Protein AF-A0A934HBL0-F1 (afdb_monomer_lite)

Secondary structure (DSSP, 8-state):
--HHHHHHHHHHHHTPPPPTT--PPP-GGGGT--HHHHHHHHHHHHHHHHHHHHHHHHHTTS-SPPHHHHHHHHHHHHHHHTT-HHHHHHHHHHHHHHHHHHHHHHHHHHHHHHHHHHHHHHHHHHHHHHHHHHHHHHHHHHHTGGGGGGTTS-GGGGGS---THHHHHHHHHHHHHHHHHHHHHHH-------TT---HHHHHHHHHHHHHHHHHHHHHHHHHHHHTT--HHHHHHHHHHHHHHHHHHHHHHHHHHHHHH-----SS---HHHHHHHHHHHHHHHHHHHHHHHHHHHHHHHHHHHHHHHHHTT--

Radius of gyration: 30.62 Å; chains: 1; bounding box: 72×46×100 Å

pLDDT: mean 72.84, std 16.98, range [36.94, 98.06]

Foldseek 3Di:
DDPLQVQVQVCLVVVHQRDPPRPHDPPVVVVPDDLLVLLVSLLVNLVSLQVVLQVLCVVLVNHHQDPVLVVLSVVLVVCSVVVVSVSSNVSSVVSNVSSVVSNVVSVVVVLVVLLVVLVVVLCVLCVVLVVLVVVVVVVVCVVCVVCVVVPPDDPVPPPPDPDCVVLVVVVVVLVVVLVVLVVVLVPDDPPPPPVPDDPVVSVVVSLVVNLVVLVVSLVVVLVVCVVVVPPLVVSLVVNVSSLVSSLSVLVNVVSVCCSRPNPPPPPPDPPVVVVVSVVVSVVVVVVSVVCNVPVSVVVVVVSVVVVVVVVVVVVD

Structure (mmCIF, N/CA/C/O backbone):
data_AF-A0A934HBL0-F1
#
_entry.id   AF-A0A934HBL0-F1
#
loop_
_atom_site.group_PDB
_atom_site.id
_atom_site.type_symbol
_atom_site.label_atom_id
_atom_site.label_alt_id
_atom_site.label_comp_id
_atom_site.label_asym_id
_atom_site.label_entity_id
_atom_site.label_seq_id
_atom_site.pdbx_PDB_ins_code
_atom_site.Cartn_x
_atom_site.Cartn_y
_atom_site.Cartn_z
_atom_site.occupancy
_atom_site.B_iso_or_equiv
_atom_site.auth_seq_id
_atom_site.auth_comp_id
_atom_site.auth_asym_id
_atom_site.auth_atom_id
_atom_site.pdbx_PDB_model_num
ATOM 1 N N . MET A 1 1 ? -20.448 7.219 1.466 1.00 56.53 1 MET A N 1
ATOM 2 C CA . MET A 1 1 ? -20.441 5.906 2.129 1.00 56.53 1 MET A CA 1
ATOM 3 C C . MET A 1 1 ? -19.633 4.992 1.239 1.00 56.53 1 MET A C 1
ATOM 5 O O . MET A 1 1 ? -20.013 4.822 0.083 1.00 56.53 1 MET A O 1
ATOM 9 N N . GLY A 1 2 ? -18.464 4.573 1.709 1.00 75.62 2 GLY A N 1
ATOM 10 C CA . GLY A 1 2 ? -17.571 3.722 0.926 1.00 75.62 2 GLY A CA 1
ATOM 11 C C . GLY A 1 2 ? -18.061 2.270 0.920 1.00 75.62 2 GLY A C 1
ATOM 12 O O . GLY A 1 2 ? -18.854 1.892 1.789 1.00 75.62 2 GLY A O 1
ATOM 13 N N . PRO A 1 3 ? -17.610 1.433 -0.026 1.00 69.69 3 PRO A N 1
ATOM 14 C CA . PRO A 1 3 ? -17.877 -0.006 0.009 1.00 69.69 3 PRO A CA 1
ATOM 15 C C . PRO A 1 3 ? -17.412 -0.657 1.330 1.00 69.69 3 PRO A C 1
ATOM 17 O O . PRO A 1 3 ? -18.051 -1.597 1.804 1.00 69.69 3 PRO A O 1
ATOM 20 N N . GLU A 1 4 ? -16.375 -0.119 1.983 1.00 73.12 4 GLU A N 1
ATOM 21 C CA . GLU A 1 4 ? -15.912 -0.553 3.308 1.00 73.12 4 GLU A CA 1
ATOM 22 C C . GLU A 1 4 ? -16.930 -0.349 4.445 1.00 73.12 4 GLU A C 1
ATOM 24 O O . GLU A 1 4 ? -16.965 -1.154 5.381 1.00 73.12 4 GLU A O 1
ATOM 29 N N . ASP A 1 5 ? -17.786 0.674 4.365 1.00 73.88 5 ASP A N 1
ATOM 30 C CA . ASP A 1 5 ? -18.796 0.963 5.393 1.00 73.88 5 ASP A CA 1
ATOM 31 C C . ASP A 1 5 ? -19.966 -0.029 5.320 1.00 73.88 5 ASP A C 1
ATOM 33 O O . ASP A 1 5 ? -20.572 -0.376 6.336 1.00 73.88 5 ASP A O 1
ATOM 37 N N . VAL A 1 6 ? -20.280 -0.510 4.111 1.00 77.44 6 VAL A N 1
ATOM 38 C CA . VAL A 1 6 ? -21.371 -1.466 3.870 1.00 77.44 6 VAL A CA 1
ATOM 39 C C . VAL A 1 6 ? -21.035 -2.821 4.484 1.00 77.44 6 VAL A C 1
ATOM 41 O O . VAL A 1 6 ? -21.870 -3.404 5.174 1.00 77.44 6 VAL A O 1
ATOM 44 N N . ALA A 1 7 ? -19.802 -3.299 4.298 1.00 74.31 7 ALA A N 1
ATOM 45 C CA . ALA A 1 7 ? -19.350 -4.555 4.892 1.00 74.31 7 ALA A CA 1
ATOM 46 C C . ALA A 1 7 ? -19.426 -4.511 6.428 1.00 74.31 7 ALA A C 1
ATOM 48 O O . ALA A 1 7 ? -19.991 -5.421 7.036 1.00 74.31 7 ALA A O 1
ATOM 49 N N . ALA A 1 8 ? -18.944 -3.421 7.040 1.00 75.12 8 ALA A N 1
ATOM 50 C CA . ALA A 1 8 ? -18.992 -3.223 8.489 1.00 75.12 8 ALA A CA 1
ATOM 51 C C . ALA A 1 8 ? -20.436 -3.182 9.025 1.00 75.12 8 ALA A C 1
ATOM 53 O O . ALA A 1 8 ? -20.746 -3.796 10.051 1.00 75.12 8 ALA A O 1
ATOM 54 N N . ALA A 1 9 ? -21.342 -2.503 8.311 1.00 75.31 9 ALA A N 1
ATOM 55 C CA . ALA A 1 9 ? -22.758 -2.438 8.664 1.00 75.31 9 ALA A CA 1
ATOM 56 C C . ALA A 1 9 ? -23.431 -3.819 8.626 1.00 75.31 9 ALA A C 1
ATOM 58 O O . ALA A 1 9 ? -24.140 -4.184 9.565 1.00 75.31 9 ALA A O 1
ATOM 59 N N . VAL A 1 10 ? -23.180 -4.602 7.572 1.00 78.94 10 VAL A N 1
ATOM 60 C CA . VAL A 1 10 ? -23.738 -5.953 7.413 1.00 78.94 10 VAL A CA 1
ATOM 61 C C . VAL A 1 10 ? -23.225 -6.883 8.511 1.00 78.94 10 VAL A C 1
ATOM 63 O O . VAL A 1 10 ? -24.018 -7.591 9.128 1.00 78.94 10 VAL A O 1
ATOM 66 N N . THR A 1 11 ? -21.931 -6.838 8.835 1.00 78.50 11 THR A N 1
ATOM 67 C CA . THR A 1 11 ? -21.369 -7.669 9.910 1.00 78.50 11 THR A CA 1
ATOM 68 C C . THR A 1 11 ? -21.917 -7.298 11.283 1.00 78.50 11 THR A C 1
ATOM 70 O O . THR A 1 11 ? -22.251 -8.181 12.071 1.00 78.50 11 THR A O 1
ATOM 73 N N . ALA A 1 12 ? -22.101 -5.999 11.551 1.00 75.38 12 ALA A N 1
ATOM 74 C CA . ALA A 1 12 ? -22.706 -5.527 12.794 1.00 75.38 12 ALA A CA 1
ATOM 75 C C . ALA A 1 12 ? -24.181 -5.949 12.922 1.00 75.38 12 ALA A C 1
ATOM 77 O O . ALA A 1 12 ? -24.663 -6.182 14.032 1.00 75.38 12 ALA A O 1
ATOM 78 N N . LEU A 1 13 ? -24.900 -6.057 11.798 1.00 77.69 13 LEU A N 1
ATOM 79 C CA . LEU A 1 13 ? -26.286 -6.520 11.769 1.00 77.69 13 LEU A CA 1
ATOM 80 C C . LEU A 1 13 ? -26.391 -8.035 11.998 1.00 77.69 13 LEU A C 1
ATOM 82 O O . LEU A 1 13 ? -27.258 -8.479 12.746 1.00 77.69 13 LEU A O 1
ATOM 86 N N . LEU A 1 14 ? -25.505 -8.809 11.366 1.00 81.25 14 LEU A N 1
ATOM 87 C CA . LEU A 1 14 ? -25.504 -10.275 11.408 1.00 81.25 14 LEU A CA 1
ATOM 88 C C . LEU A 1 14 ? -24.828 -10.852 12.661 1.00 81.25 14 LEU A C 1
ATOM 90 O O . LEU A 1 14 ? -24.924 -12.052 12.906 1.00 81.25 14 LEU A O 1
ATOM 94 N N . GLY A 1 15 ? -24.124 -10.028 13.443 1.00 73.19 15 GLY A N 1
ATOM 95 C CA . GLY A 1 15 ? -23.338 -10.491 14.591 1.00 73.19 15 GLY A CA 1
ATOM 96 C C . GLY A 1 15 ? -22.141 -11.363 14.195 1.00 73.19 15 GLY A C 1
ATOM 97 O O . GLY A 1 15 ? -21.569 -12.048 15.040 1.00 73.19 15 GLY A O 1
ATOM 98 N N . THR A 1 16 ? -21.766 -11.358 12.916 1.00 80.81 16 THR A N 1
ATOM 99 C CA . THR A 1 16 ? -20.621 -12.104 12.395 1.00 80.81 16 THR A CA 1
ATOM 100 C C . THR A 1 16 ? -19.326 -11.333 12.643 1.00 80.81 16 THR A C 1
ATOM 102 O O . THR A 1 16 ? -19.346 -10.099 12.616 1.00 80.81 16 THR A O 1
ATOM 105 N N . PRO A 1 17 ? -18.189 -12.025 12.832 1.00 68.75 17 PRO A N 1
ATOM 106 C CA . PRO A 1 17 ? -16.899 -11.365 12.966 1.00 68.75 17 PRO A CA 1
ATOM 107 C C . PRO A 1 17 ? -16.610 -10.492 11.742 1.00 68.75 17 PRO A C 1
ATOM 109 O O . PRO A 1 17 ? -16.896 -10.857 10.600 1.00 68.75 17 PRO A O 1
ATOM 112 N N . VAL A 1 18 ? -16.066 -9.312 12.010 1.00 66.88 18 VAL A N 1
ATOM 113 C CA . VAL A 1 18 ? -15.794 -8.296 10.997 1.00 66.88 18 VAL A CA 1
ATOM 114 C C . VAL A 1 18 ? -14.588 -8.727 10.157 1.00 66.88 18 VAL A C 1
ATOM 116 O O . VAL A 1 18 ? -13.553 -9.069 10.734 1.00 66.88 18 VAL A O 1
ATOM 119 N N . PRO A 1 19 ? -14.693 -8.757 8.814 1.00 69.56 19 PRO A N 1
ATOM 120 C CA . PRO A 1 19 ? -13.600 -9.197 7.962 1.00 69.56 19 PRO A CA 1
ATOM 121 C C . PRO A 1 19 ? -12.389 -8.278 8.141 1.00 69.56 19 PRO A C 1
ATOM 123 O O . PRO A 1 19 ? -12.527 -7.060 8.252 1.00 69.56 19 PRO A O 1
ATOM 126 N N . GLU A 1 20 ? -11.186 -8.854 8.115 1.00 64.88 20 GLU A N 1
ATOM 127 C CA . GLU A 1 20 ? -9.919 -8.138 8.356 1.00 64.88 20 GLU A CA 1
ATOM 128 C C . GLU A 1 20 ? -9.712 -6.919 7.434 1.00 64.88 20 GLU A C 1
ATOM 130 O O . GLU A 1 20 ? -8.954 -6.007 7.760 1.00 64.88 20 GLU A O 1
ATOM 135 N N . GLY A 1 21 ? -10.392 -6.892 6.282 1.00 66.81 21 GLY A N 1
ATOM 136 C CA . GLY A 1 21 ? -10.332 -5.806 5.307 1.00 66.81 21 GLY A CA 1
ATOM 137 C C . GLY A 1 21 ? -11.262 -4.618 5.572 1.00 66.81 21 GLY A C 1
ATOM 138 O O . GLY A 1 21 ? -11.048 -3.570 4.969 1.00 66.81 21 GLY A O 1
ATOM 139 N N . SER A 1 22 ? -12.276 -4.724 6.440 1.00 68.75 22 SER A N 1
ATOM 140 C CA . SER A 1 22 ? -13.175 -3.589 6.685 1.00 68.75 22 SER A CA 1
ATOM 141 C C . SER A 1 22 ? -12.617 -2.684 7.781 1.00 68.75 22 SER A C 1
ATOM 143 O O . SER A 1 22 ? -12.589 -3.030 8.967 1.00 68.75 22 SER A O 1
ATOM 145 N N . THR A 1 23 ? -12.169 -1.505 7.367 1.00 68.25 23 THR A N 1
ATOM 146 C CA . THR A 1 23 ? -11.787 -0.385 8.239 1.00 68.25 23 THR A CA 1
ATOM 147 C C . THR A 1 23 ? -12.893 0.664 8.366 1.00 68.25 23 THR A C 1
ATOM 149 O O . THR A 1 23 ? -12.694 1.672 9.036 1.00 68.25 23 THR A O 1
ATOM 152 N N . GLY A 1 24 ? -14.034 0.450 7.703 1.00 76.31 24 GLY A N 1
ATOM 153 C CA . GLY A 1 24 ? -15.167 1.371 7.712 1.00 76.31 24 GLY A CA 1
ATOM 154 C C . GLY A 1 24 ? -15.806 1.509 9.093 1.00 76.31 24 GLY A C 1
ATOM 155 O O . GLY A 1 24 ? -15.790 0.585 9.910 1.00 76.31 24 GLY A O 1
ATOM 156 N N . SER A 1 25 ? -16.389 2.678 9.349 1.00 78.69 25 SER A N 1
ATOM 157 C CA . SER A 1 25 ? -17.157 2.925 10.571 1.00 78.69 25 SER A CA 1
ATOM 158 C C . SER A 1 25 ? -18.580 2.400 10.404 1.00 78.69 25 SER A C 1
ATOM 160 O O . SER A 1 25 ? -19.201 2.634 9.368 1.00 78.69 25 SER A O 1
ATOM 162 N N . VAL A 1 26 ? -19.130 1.728 11.420 1.00 82.50 26 VAL A N 1
ATOM 163 C CA . VAL A 1 26 ? -20.526 1.280 11.362 1.00 82.50 26 VAL A CA 1
ATOM 164 C C . VAL A 1 26 ? -21.442 2.516 11.355 1.00 82.50 26 VAL A C 1
ATOM 166 O O . VAL A 1 26 ? -21.412 3.310 12.299 1.00 82.50 26 VAL A O 1
ATOM 169 N N . PRO A 1 27 ? -22.282 2.704 10.324 1.00 85.69 27 PRO A N 1
ATOM 170 C CA . PRO A 1 27 ? -23.196 3.837 10.208 1.00 85.69 27 PRO A CA 1
ATOM 171 C C . PRO A 1 27 ? -24.402 3.645 11.143 1.00 85.69 27 PRO A C 1
ATOM 173 O O . PRO A 1 27 ? -25.5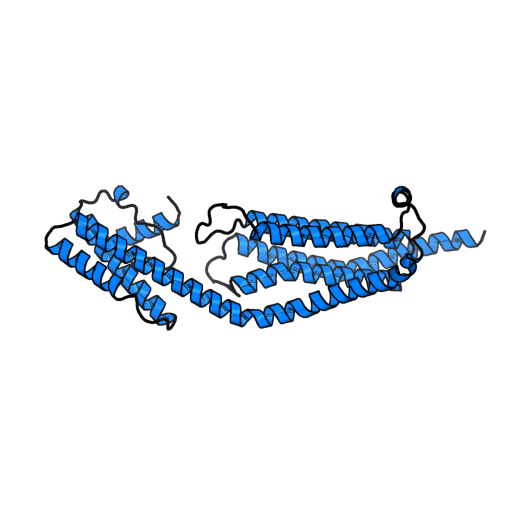18 3.373 10.703 1.00 85.69 27 PRO A O 1
ATOM 176 N N . TRP A 1 28 ? -24.204 3.779 12.458 1.00 85.00 28 TRP A N 1
ATOM 177 C CA . TRP A 1 28 ? -25.236 3.507 13.474 1.00 85.00 28 TRP A CA 1
ATOM 178 C C . TRP A 1 28 ? -26.538 4.297 13.288 1.00 85.00 28 TRP A C 1
ATOM 180 O O . TRP A 1 28 ? -27.588 3.872 13.771 1.00 85.00 28 TRP A O 1
ATOM 190 N N . TYR A 1 29 ? -26.481 5.433 12.587 1.00 84.44 29 TYR A N 1
ATOM 191 C CA . TYR A 1 29 ? -27.651 6.240 12.246 1.00 84.44 29 TYR A CA 1
ATOM 192 C C . TYR A 1 29 ? -28.612 5.525 11.282 1.00 84.44 29 TYR A C 1
ATOM 194 O O . TYR A 1 29 ? -29.808 5.790 11.332 1.00 84.44 29 TYR A O 1
ATOM 202 N N . LEU A 1 30 ? -28.129 4.581 10.465 1.00 87.75 30 LEU A N 1
ATOM 203 C CA . LEU A 1 30 ? -28.961 3.807 9.535 1.00 87.75 30 LEU A CA 1
ATOM 204 C C . LEU A 1 30 ? -29.722 2.663 10.214 1.00 87.75 30 LEU A C 1
ATOM 206 O O . LEU A 1 30 ? -30.717 2.190 9.679 1.00 87.75 30 LEU A O 1
ATOM 210 N N . LEU A 1 31 ? -29.272 2.212 11.387 1.00 86.94 31 LEU A N 1
ATOM 211 C CA . LEU A 1 31 ? -29.831 1.033 12.055 1.00 86.94 31 LEU A CA 1
ATOM 212 C C . LEU A 1 31 ? -31.019 1.346 12.981 1.00 86.94 31 LEU A C 1
ATOM 214 O O . LEU A 1 31 ? -31.545 0.426 13.599 1.00 86.94 31 LEU A O 1
ATOM 218 N N . ALA A 1 32 ? -31.419 2.619 13.107 1.00 90.75 32 ALA A N 1
ATOM 219 C CA . ALA A 1 32 ? -32.551 3.080 13.927 1.00 90.75 32 ALA A CA 1
ATOM 220 C C . ALA A 1 32 ? -32.605 2.484 15.358 1.00 90.75 32 ALA A C 1
ATOM 222 O O . ALA A 1 32 ? -33.675 2.248 15.910 1.00 90.75 32 ALA A O 1
ATOM 223 N N . LEU A 1 33 ? -31.441 2.231 15.965 1.00 93.44 33 LEU A N 1
ATOM 224 C CA . LEU A 1 33 ? -31.325 1.625 17.295 1.00 93.44 33 LEU A CA 1
ATOM 225 C C . LEU A 1 33 ? -31.528 2.659 18.416 1.00 93.44 33 LEU A C 1
ATOM 227 O O . LEU A 1 33 ? -31.101 3.815 18.287 1.00 93.44 33 LEU A O 1
ATOM 231 N N . ASP A 1 34 ? -32.089 2.222 19.544 1.00 95.81 34 ASP A N 1
ATOM 232 C CA . ASP A 1 34 ? -32.090 2.992 20.791 1.00 95.81 34 ASP A CA 1
ATOM 233 C C . ASP A 1 34 ? -30.658 3.175 21.334 1.00 95.81 34 ASP A C 1
ATOM 235 O O . ASP A 1 34 ? -29.733 2.435 20.982 1.00 95.81 34 ASP A O 1
ATOM 239 N N . GLU A 1 35 ? -30.445 4.182 22.184 1.00 95.38 35 GLU A N 1
ATOM 240 C CA . GLU A 1 35 ? -29.107 4.533 22.683 1.00 95.38 35 GLU A CA 1
ATOM 241 C C . GLU A 1 35 ? -28.435 3.400 23.463 1.00 95.38 35 GLU A C 1
ATOM 243 O O . GLU A 1 35 ? -27.220 3.214 23.361 1.00 95.38 35 GLU A O 1
ATOM 248 N N . ARG A 1 36 ? -29.213 2.600 24.203 1.00 96.69 36 ARG A N 1
ATOM 249 C CA . ARG A 1 36 ? -28.673 1.481 24.974 1.00 96.69 36 ARG A CA 1
ATOM 250 C C . ARG A 1 36 ? -28.210 0.372 24.041 1.00 96.69 36 ARG A C 1
ATOM 252 O O . ARG A 1 36 ? -27.078 -0.089 24.176 1.00 96.69 36 ARG A O 1
ATOM 259 N N . SER A 1 37 ? -29.028 -0.008 23.062 1.00 94.69 37 SER A N 1
ATOM 260 C CA . SER A 1 37 ? -28.641 -0.979 22.033 1.00 94.69 37 SER A CA 1
ATOM 261 C C . SER A 1 37 ? -27.425 -0.517 21.231 1.00 94.69 37 SER A C 1
ATOM 263 O O . SER A 1 37 ? -26.545 -1.330 20.943 1.00 94.69 37 SER A O 1
ATOM 265 N N . LYS A 1 38 ? -27.326 0.782 20.909 1.00 94.19 38 LYS A N 1
ATOM 266 C CA . LYS A 1 38 ? -26.134 1.365 20.265 1.00 94.19 38 LYS A CA 1
ATOM 267 C C . LYS A 1 38 ? -24.889 1.200 21.132 1.00 94.19 38 LYS A C 1
ATOM 269 O O . LYS A 1 38 ? -23.882 0.702 20.640 1.00 94.19 38 LYS A O 1
ATOM 274 N N . ALA A 1 39 ? -24.955 1.568 22.412 1.00 95.81 39 ALA A N 1
ATOM 275 C CA . ALA A 1 39 ? -23.819 1.458 23.326 1.00 95.81 39 ALA A CA 1
ATOM 276 C C . ALA A 1 39 ? -23.370 -0.002 23.525 1.00 95.81 39 ALA A C 1
ATOM 278 O O . ALA A 1 39 ? -22.176 -0.287 23.462 1.00 95.81 39 ALA A O 1
ATOM 279 N N . VAL A 1 40 ? -24.314 -0.938 23.690 1.00 95.75 40 VAL A N 1
ATOM 280 C CA . VAL A 1 40 ? -24.023 -2.377 23.831 1.00 95.75 40 VAL A CA 1
ATOM 281 C C . VAL A 1 40 ? -23.353 -2.933 22.573 1.00 95.75 40 VAL A C 1
ATOM 283 O O . VAL A 1 40 ? -22.324 -3.602 22.671 1.00 95.75 40 VAL A O 1
ATOM 286 N N . LYS A 1 41 ? -23.904 -2.648 21.386 1.00 93.56 41 LYS A N 1
ATOM 287 C CA . LYS A 1 41 ? -23.337 -3.138 20.122 1.00 93.56 41 LYS A CA 1
ATOM 288 C C . LYS A 1 41 ? -21.979 -2.507 19.819 1.00 93.56 41 LYS A C 1
ATOM 290 O O . LYS A 1 41 ? -21.081 -3.221 19.385 1.00 93.56 41 LYS A O 1
ATOM 295 N N . GLN A 1 42 ? -21.796 -1.217 20.106 1.00 94.25 42 GLN A N 1
ATOM 296 C CA . GLN A 1 42 ? -20.501 -0.550 19.954 1.00 94.25 42 GLN A CA 1
ATOM 297 C C . GLN A 1 42 ? -19.450 -1.133 20.907 1.00 94.25 42 GLN A C 1
ATOM 299 O O . GLN A 1 42 ? -18.318 -1.351 20.487 1.00 94.25 42 GLN A O 1
ATOM 304 N N . LEU A 1 43 ? -19.811 -1.433 22.161 1.00 96.25 43 LEU A N 1
ATOM 305 C CA . LEU A 1 43 ? -18.912 -2.096 23.111 1.00 96.25 43 LEU A CA 1
ATOM 306 C C . LEU A 1 43 ? -18.510 -3.495 22.622 1.00 96.25 43 LEU A C 1
ATOM 308 O O . LEU A 1 43 ? -17.331 -3.839 22.657 1.00 96.25 43 LEU A O 1
ATOM 312 N N . ALA A 1 44 ? -19.470 -4.289 22.139 1.00 93.69 44 ALA A N 1
ATOM 313 C CA . ALA A 1 44 ? -19.193 -5.613 21.584 1.00 93.69 44 ALA A CA 1
ATOM 314 C C . ALA A 1 44 ? -18.278 -5.534 20.350 1.00 93.69 44 ALA A C 1
ATOM 316 O O . ALA A 1 44 ? -17.330 -6.308 20.232 1.00 93.69 44 ALA A O 1
ATOM 317 N N . PHE A 1 45 ? -18.520 -4.564 19.465 1.00 91.62 45 PHE A N 1
ATOM 318 C CA . PHE A 1 45 ? -17.697 -4.342 18.280 1.00 91.62 45 PHE A CA 1
ATOM 319 C C . PHE A 1 45 ? -16.275 -3.885 18.640 1.00 91.62 45 PHE A C 1
ATOM 321 O O . PHE A 1 45 ? -15.303 -4.435 18.123 1.00 91.62 45 PHE A O 1
ATOM 328 N N . ALA A 1 46 ? -16.136 -2.956 19.589 1.00 94.38 46 ALA A N 1
ATOM 329 C CA . ALA A 1 46 ? -14.838 -2.534 20.105 1.00 94.38 46 ALA A CA 1
ATOM 330 C C . ALA A 1 46 ? -14.068 -3.710 20.725 1.00 94.38 46 ALA A C 1
ATOM 332 O O . ALA A 1 46 ? -12.894 -3.893 20.419 1.00 94.38 46 ALA A O 1
ATOM 333 N N . ALA A 1 47 ? -14.730 -4.560 21.518 1.00 95.50 47 ALA A N 1
ATOM 334 C CA . ALA A 1 47 ? -14.106 -5.748 22.101 1.00 95.50 47 ALA A CA 1
ATOM 335 C C . ALA A 1 47 ? -13.589 -6.727 21.033 1.00 95.50 47 ALA A C 1
ATOM 337 O O . ALA A 1 47 ? -12.470 -7.226 21.145 1.00 95.50 47 ALA A O 1
ATOM 338 N N . GLN A 1 48 ? -14.366 -6.963 19.970 1.00 92.75 48 GLN A N 1
ATOM 339 C CA . GLN A 1 48 ? -13.926 -7.782 18.838 1.00 92.75 48 GLN A CA 1
ATOM 340 C C . GLN A 1 48 ? -12.715 -7.169 18.121 1.00 92.75 48 GLN A C 1
ATOM 342 O O . GLN A 1 48 ? -11.782 -7.893 17.778 1.00 92.75 48 GLN A O 1
ATOM 347 N N . ARG A 1 49 ? -12.697 -5.845 17.914 1.00 92.50 49 ARG A N 1
ATOM 348 C CA . ARG A 1 49 ? -11.577 -5.147 17.257 1.00 92.50 49 ARG A CA 1
ATOM 349 C C . ARG A 1 49 ? -10.302 -5.167 18.093 1.00 92.50 49 ARG A C 1
ATOM 351 O O . ARG A 1 49 ? -9.236 -5.396 17.532 1.00 92.50 49 ARG A O 1
ATOM 358 N N . VAL A 1 50 ? -10.404 -5.005 19.413 1.00 95.25 50 VAL A N 1
ATOM 359 C CA . VAL A 1 50 ? -9.257 -5.142 20.328 1.00 95.25 50 VAL A CA 1
ATOM 360 C C . VAL A 1 50 ? -8.709 -6.571 20.292 1.00 95.25 50 VAL A C 1
ATOM 362 O O . VAL A 1 50 ? -7.511 -6.756 20.102 1.00 95.25 50 VAL A O 1
ATOM 365 N N . ALA A 1 51 ? -9.577 -7.586 20.356 1.00 93.62 51 ALA A N 1
ATOM 366 C CA . ALA A 1 51 ? -9.152 -8.984 20.259 1.00 93.62 51 ALA A CA 1
ATOM 367 C C . ALA A 1 51 ? -8.483 -9.311 18.907 1.00 93.62 51 ALA A C 1
ATOM 369 O O . ALA A 1 51 ? -7.489 -10.037 18.863 1.00 93.62 51 ALA A O 1
ATOM 370 N N . LEU A 1 52 ? -8.997 -8.753 17.804 1.00 92.19 52 LEU A N 1
ATOM 371 C CA . LEU A 1 52 ? -8.379 -8.874 16.482 1.00 92.19 52 LEU A CA 1
ATOM 372 C C . LEU A 1 52 ? -7.001 -8.203 16.446 1.00 92.19 52 LEU A C 1
ATOM 374 O O . LEU A 1 52 ? -6.056 -8.790 15.920 1.00 92.19 52 LEU A O 1
ATOM 378 N N . ALA A 1 53 ? -6.875 -7.003 17.017 1.00 93.69 53 ALA A N 1
ATOM 379 C CA . ALA A 1 53 ? -5.604 -6.296 17.103 1.00 93.69 53 ALA A CA 1
ATOM 380 C C . ALA A 1 53 ? -4.569 -7.099 17.898 1.00 93.69 53 ALA A C 1
ATOM 382 O O . ALA A 1 53 ? -3.449 -7.267 17.421 1.00 93.69 53 ALA A O 1
ATOM 383 N N . ASP A 1 54 ? -4.951 -7.682 19.036 1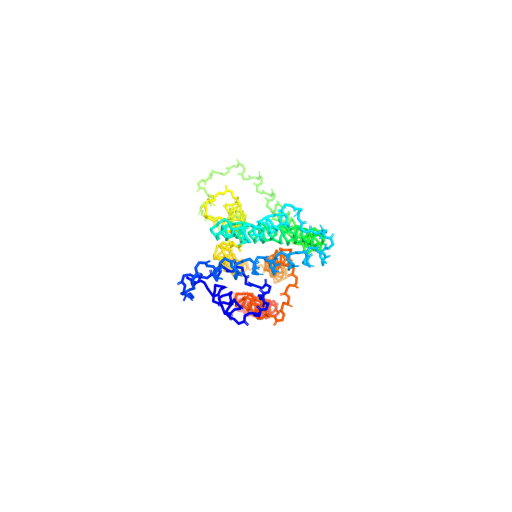.00 94.94 54 ASP A N 1
ATOM 384 C CA . ASP A 1 54 ? -4.080 -8.552 19.832 1.00 94.94 54 ASP A CA 1
ATOM 385 C C . ASP A 1 54 ? -3.624 -9.787 19.055 1.00 94.94 54 ASP A C 1
ATOM 387 O O . ASP A 1 54 ? -2.426 -10.070 18.987 1.00 94.94 54 ASP A O 1
ATOM 391 N N . ALA A 1 55 ? -4.554 -10.501 18.415 1.00 92.62 55 ALA A N 1
ATOM 392 C CA . ALA A 1 55 ? -4.225 -11.663 17.594 1.00 92.62 55 ALA A CA 1
ATOM 393 C C . ALA A 1 55 ? -3.294 -11.287 16.428 1.00 92.62 55 ALA A C 1
ATOM 395 O O . ALA A 1 55 ? -2.326 -11.997 16.133 1.00 92.62 55 ALA A O 1
ATOM 396 N N . TYR A 1 56 ? -3.542 -10.139 15.792 1.00 91.19 56 TYR A N 1
ATOM 397 C CA . TYR A 1 56 ? -2.720 -9.623 14.705 1.00 91.19 56 TYR A CA 1
ATOM 398 C C . TYR A 1 56 ? -1.307 -9.265 15.186 1.00 91.19 56 TYR A C 1
ATOM 400 O O . TYR A 1 56 ? -0.326 -9.729 14.599 1.00 91.19 56 TYR A O 1
ATOM 408 N N . LEU A 1 57 ? -1.173 -8.506 16.276 1.00 94.81 57 LEU A N 1
ATOM 409 C CA . LEU A 1 57 ? 0.117 -8.138 16.870 1.00 94.81 57 LEU A CA 1
ATOM 410 C C . LEU A 1 57 ? 0.909 -9.371 17.324 1.00 94.81 57 LEU A C 1
ATOM 412 O O . LEU A 1 57 ? 2.113 -9.470 17.051 1.00 94.81 57 LEU A O 1
ATOM 416 N N . PHE A 1 58 ? 0.222 -10.354 17.910 1.00 94.62 58 PHE A N 1
ATOM 417 C CA . PHE A 1 58 ? 0.804 -11.637 18.284 1.00 94.62 58 PHE A CA 1
ATOM 418 C C . PHE A 1 58 ? 1.335 -12.395 17.060 1.00 94.62 58 PHE A C 1
ATOM 420 O O . PHE A 1 58 ? 2.484 -12.846 17.064 1.00 94.62 58 PHE A O 1
ATOM 427 N N . SER A 1 59 ? 0.564 -12.459 15.966 1.00 93.06 59 SER A N 1
ATOM 428 C CA . SER A 1 59 ? 0.993 -13.100 14.711 1.00 93.06 59 SER A CA 1
ATOM 429 C C . SER A 1 59 ? 2.253 -12.456 14.111 1.00 93.06 59 SER A C 1
ATOM 431 O O . SER A 1 59 ? 3.072 -13.127 13.477 1.00 93.06 59 SER A O 1
ATOM 433 N N . LEU A 1 60 ? 2.446 -11.153 14.348 1.00 92.94 60 LEU A N 1
ATOM 434 C CA . LEU A 1 60 ? 3.625 -10.400 13.920 1.00 92.94 60 LEU A CA 1
ATOM 435 C C . LEU A 1 60 ? 4.793 -10.469 14.911 1.00 92.94 60 LEU A C 1
ATOM 437 O O . LEU A 1 60 ? 5.859 -9.923 14.612 1.00 92.94 60 LEU A O 1
ATOM 441 N N . LYS A 1 61 ? 4.623 -11.154 16.051 1.00 95.62 61 LYS A N 1
ATOM 442 C CA . LYS A 1 61 ? 5.577 -11.201 17.171 1.00 95.62 61 LYS A CA 1
ATOM 443 C C . LYS A 1 61 ? 5.932 -9.801 17.693 1.00 95.62 61 LYS A C 1
ATOM 445 O O . LYS A 1 61 ? 7.082 -9.549 18.045 1.00 95.62 61 LYS A O 1
ATOM 450 N N . MET A 1 62 ? 4.960 -8.886 17.697 1.00 91.75 62 MET A N 1
ATOM 451 C CA . MET A 1 62 ? 5.124 -7.496 18.149 1.00 91.75 62 MET A CA 1
ATOM 452 C C . MET A 1 62 ? 4.579 -7.244 19.565 1.00 91.75 62 MET A C 1
ATOM 454 O O . MET A 1 62 ? 4.620 -6.110 20.027 1.00 91.75 62 MET A O 1
ATOM 458 N N . GLY A 1 63 ? 4.122 -8.289 20.260 1.00 91.38 63 GLY A N 1
ATOM 459 C CA . GLY A 1 63 ? 3.506 -8.193 21.587 1.00 91.38 63 GLY A CA 1
ATOM 460 C C . GLY A 1 63 ? 1.980 -8.158 21.514 1.00 91.38 63 GLY A C 1
ATOM 461 O O . GLY A 1 63 ? 1.400 -8.597 20.522 1.00 91.38 63 GLY A O 1
ATOM 462 N N . THR A 1 64 ? 1.350 -7.675 22.579 1.00 89.88 64 THR A N 1
ATOM 463 C CA . THR A 1 64 ? -0.098 -7.428 22.674 1.00 89.88 64 THR A CA 1
ATOM 464 C C . THR A 1 64 ? -0.394 -5.938 22.514 1.00 89.88 64 THR A C 1
ATOM 466 O O . THR A 1 64 ? 0.529 -5.120 22.489 1.00 89.88 64 THR A O 1
ATOM 469 N N . SER A 1 65 ? -1.672 -5.574 22.410 1.00 86.56 65 SER A N 1
ATOM 470 C CA . SER A 1 65 ? -2.099 -4.175 22.432 1.00 86.56 65 SER A CA 1
ATOM 471 C C . SER A 1 65 ? -1.635 -3.485 23.711 1.00 86.56 65 SER A C 1
ATOM 473 O O . SER A 1 65 ? -1.415 -4.116 24.750 1.00 86.56 65 SER A O 1
ATOM 475 N N . GLU A 1 66 ? -1.470 -2.169 23.617 1.00 91.94 66 GLU A N 1
ATOM 476 C CA . GLU A 1 66 ? -1.078 -1.344 24.751 1.00 91.94 66 GLU A CA 1
ATOM 477 C C . GLU A 1 66 ? -2.138 -1.429 25.865 1.00 91.94 66 GLU A C 1
ATOM 479 O O . GLU A 1 66 ? -3.341 -1.429 25.599 1.00 91.94 66 GLU A O 1
ATOM 484 N N . GLU A 1 67 ? -1.691 -1.479 27.122 1.00 93.38 67 GLU A N 1
ATOM 485 C CA . GLU A 1 67 ? -2.544 -1.670 28.307 1.00 93.38 67 GLU A CA 1
ATOM 486 C C . GLU A 1 67 ? -3.699 -0.654 28.385 1.00 93.38 67 GLU A C 1
ATOM 488 O O . GLU A 1 67 ? -4.805 -0.974 28.821 1.00 93.38 67 GLU A O 1
ATOM 493 N N . HIS A 1 68 ? -3.472 0.563 27.885 1.00 92.06 68 HIS A N 1
ATOM 494 C CA . HIS A 1 68 ? -4.471 1.626 27.861 1.00 92.06 68 HIS A CA 1
ATOM 495 C C . HIS A 1 68 ? -5.707 1.277 27.004 1.00 92.06 68 HIS A C 1
ATOM 497 O O . HIS A 1 68 ? -6.816 1.638 27.385 1.00 92.06 68 HIS A O 1
ATOM 503 N N . VAL A 1 69 ? -5.553 0.510 25.915 1.00 94.56 69 VAL A N 1
ATOM 504 C CA . VAL A 1 69 ? -6.670 0.098 25.042 1.00 94.56 69 VAL A CA 1
ATOM 505 C C . VAL A 1 69 ? -7.604 -0.868 25.775 1.00 94.56 69 VAL A C 1
ATOM 507 O O . VAL A 1 69 ? -8.831 -0.765 25.698 1.00 94.56 69 VAL A O 1
ATOM 510 N N . VAL A 1 70 ? -7.017 -1.806 26.525 1.00 95.00 70 VAL A N 1
ATOM 511 C CA . VAL A 1 70 ? -7.755 -2.783 27.339 1.00 95.00 70 VAL A CA 1
ATOM 512 C C . VAL A 1 70 ? -8.458 -2.081 28.503 1.00 95.00 70 VAL A C 1
ATOM 514 O O . VAL A 1 70 ? -9.620 -2.380 28.795 1.00 95.00 70 VAL A O 1
ATOM 517 N N . ASN A 1 71 ? -7.795 -1.099 29.119 1.00 96.06 71 ASN A N 1
ATOM 518 C CA . ASN A 1 71 ? -8.371 -0.287 30.188 1.00 96.06 71 ASN A CA 1
ATOM 519 C C . ASN A 1 71 ? -9.537 0.582 29.693 1.00 96.06 71 ASN A C 1
ATOM 521 O O . ASN A 1 71 ? -10.586 0.587 30.337 1.00 96.06 71 ASN A O 1
ATOM 525 N N . ASP A 1 72 ? -9.425 1.236 28.532 1.00 96.25 72 ASP A N 1
ATOM 526 C CA . ASP A 1 72 ? -10.512 2.030 27.934 1.00 96.25 72 ASP A CA 1
ATOM 527 C C . ASP A 1 72 ? -11.748 1.161 27.637 1.00 96.25 72 ASP A C 1
ATOM 529 O O . ASP A 1 72 ? -12.890 1.562 27.898 1.00 96.25 72 ASP A O 1
ATOM 533 N N . LEU A 1 73 ? -11.538 -0.074 27.163 1.00 97.44 73 LEU A N 1
ATOM 534 C CA . LEU A 1 73 ? -12.615 -1.042 26.947 1.00 97.44 73 LEU A CA 1
ATOM 535 C C . LEU A 1 73 ? -13.270 -1.484 28.270 1.00 97.44 73 LEU A C 1
ATOM 537 O O . LEU A 1 73 ? -14.500 -1.561 28.366 1.00 97.44 73 LEU A O 1
ATOM 541 N N . ALA A 1 74 ? -12.474 -1.740 29.312 1.00 97.50 74 ALA A N 1
ATOM 542 C CA . ALA A 1 74 ? -12.981 -2.081 30.640 1.00 97.50 74 ALA A CA 1
ATOM 543 C C . ALA A 1 74 ? -13.769 -0.916 31.272 1.00 97.50 74 ALA A C 1
ATOM 545 O O . ALA A 1 74 ? -14.859 -1.123 31.816 1.00 97.50 74 ALA A O 1
ATOM 546 N N . MET A 1 75 ? -13.273 0.319 31.136 1.00 97.62 75 MET A N 1
ATOM 547 C CA . MET A 1 75 ? -13.961 1.535 31.576 1.00 97.62 75 MET A CA 1
ATOM 548 C C . MET A 1 75 ? -15.272 1.748 30.817 1.00 97.62 75 MET A C 1
ATOM 550 O O . MET A 1 75 ? -16.281 2.089 31.433 1.00 97.62 75 MET A O 1
ATOM 554 N N . SER A 1 76 ? -15.296 1.485 29.507 1.00 97.38 76 SER A N 1
ATOM 555 C CA . SER A 1 76 ? -16.524 1.526 28.707 1.00 97.38 76 SER A CA 1
ATOM 556 C C . SER A 1 76 ? -17.587 0.558 29.242 1.00 97.38 76 SER A C 1
ATOM 558 O O . SER A 1 76 ? -18.746 0.939 29.428 1.00 97.38 76 SER A O 1
ATOM 560 N N . ARG A 1 77 ? -17.192 -0.678 29.577 1.00 97.94 77 ARG A N 1
ATOM 561 C CA . ARG A 1 77 ? -18.091 -1.673 30.180 1.00 97.94 77 ARG A CA 1
ATOM 562 C C . ARG A 1 77 ? -18.618 -1.224 31.545 1.00 97.94 77 ARG A C 1
ATOM 564 O O . ARG A 1 77 ? -19.800 -1.404 31.829 1.00 97.94 77 ARG A O 1
ATOM 571 N N . SER A 1 78 ? -17.768 -0.618 32.372 1.00 97.69 78 SER A N 1
ATOM 572 C CA . SER A 1 78 ? -18.180 -0.050 33.661 1.00 97.69 78 SER A CA 1
ATOM 573 C C . SER A 1 78 ? -19.188 1.092 33.481 1.00 97.69 78 SER A C 1
ATOM 575 O O . SER A 1 78 ? -20.253 1.083 34.098 1.00 97.69 78 SER A O 1
ATOM 577 N N . ALA A 1 79 ? -18.922 2.021 32.555 1.00 97.75 79 ALA A N 1
ATOM 578 C CA . ALA A 1 79 ? -19.830 3.120 32.230 1.00 97.75 79 ALA A CA 1
ATOM 579 C C . ALA A 1 79 ? -21.206 2.617 31.760 1.00 97.75 79 ALA A C 1
ATOM 581 O O . ALA A 1 79 ? -22.231 3.171 32.160 1.00 97.75 79 ALA A O 1
ATOM 582 N N . LEU A 1 80 ? -21.240 1.532 30.977 1.00 97.94 80 LEU A N 1
ATOM 583 C CA . LEU A 1 80 ? -22.483 0.903 30.530 1.00 97.94 80 LEU A CA 1
ATOM 584 C C . LEU A 1 80 ? -23.294 0.340 31.708 1.00 97.94 80 LEU A C 1
ATOM 586 O O . LEU A 1 80 ? -24.509 0.530 31.756 1.00 97.94 80 LEU A O 1
ATOM 590 N N . ASN A 1 81 ? -22.630 -0.311 32.668 1.00 97.94 81 ASN A N 1
ATOM 591 C CA . ASN A 1 81 ? -23.277 -0.889 33.850 1.00 97.94 81 ASN A CA 1
ATOM 592 C C . ASN A 1 81 ? -23.881 0.179 34.777 1.00 97.94 81 ASN A C 1
ATOM 594 O O . ASN A 1 81 ? -24.914 -0.065 35.392 1.00 97.94 81 ASN A O 1
ATOM 598 N N . VAL A 1 82 ? -23.267 1.365 34.847 1.00 97.94 82 VAL A N 1
ATOM 599 C CA . VAL A 1 82 ? -23.762 2.519 35.625 1.00 97.94 82 VAL A CA 1
ATOM 600 C C . VAL A 1 82 ? -24.850 3.304 34.864 1.00 97.94 82 VAL A C 1
ATOM 602 O O . VAL A 1 82 ? -25.412 4.265 35.379 1.00 97.94 82 VAL A O 1
ATOM 605 N N . GLY A 1 83 ? -25.186 2.905 33.633 1.00 97.56 83 GLY A N 1
ATOM 606 C CA . GLY A 1 83 ? -26.194 3.579 32.808 1.00 97.56 83 GLY A CA 1
ATOM 607 C C . GLY A 1 83 ? -25.686 4.832 32.088 1.00 97.56 83 GLY A C 1
ATOM 608 O O . GLY A 1 83 ? -26.472 5.534 31.456 1.00 97.56 83 GLY A O 1
ATOM 609 N N . ASN A 1 84 ? -24.378 5.106 32.111 1.00 97.94 84 ASN A N 1
ATOM 610 C CA . ASN A 1 84 ? -23.768 6.178 31.327 1.00 97.94 84 ASN A CA 1
ATOM 611 C C . ASN A 1 84 ? -23.539 5.716 29.876 1.00 97.94 84 ASN A C 1
ATOM 613 O O . ASN A 1 84 ? -22.418 5.400 29.466 1.00 97.94 84 ASN A O 1
ATOM 617 N N . LEU A 1 85 ? -24.625 5.665 29.099 1.00 98.06 85 LEU A N 1
ATOM 618 C CA . LEU A 1 85 ? -24.635 5.146 27.725 1.00 98.06 85 LEU A CA 1
ATOM 619 C C . LEU A 1 85 ? -23.708 5.942 26.793 1.00 98.06 85 LEU A C 1
ATOM 621 O O . LEU A 1 85 ? -22.927 5.354 26.043 1.00 98.06 85 LEU A O 1
ATOM 625 N N . THR A 1 86 ? -23.734 7.275 26.885 1.00 96.62 86 THR A N 1
ATOM 626 C CA . THR A 1 86 ? -22.886 8.169 26.080 1.00 96.62 86 THR A CA 1
ATOM 627 C C . THR A 1 86 ? -21.404 7.981 26.395 1.00 96.62 86 THR A C 1
ATOM 629 O O . THR A 1 86 ? -20.579 7.921 25.481 1.00 96.62 86 THR A O 1
ATOM 632 N N . GLY A 1 87 ? -21.055 7.861 27.681 1.00 96.88 87 GLY A N 1
ATOM 633 C CA . GLY A 1 87 ? -19.689 7.592 28.125 1.00 96.88 87 GLY A CA 1
ATOM 634 C C . GLY A 1 87 ? -19.191 6.231 27.645 1.00 96.88 87 GLY A C 1
ATOM 635 O O . GLY A 1 87 ? -18.110 6.150 27.062 1.00 96.88 87 GLY A O 1
ATOM 636 N N . ALA A 1 88 ? -20.010 5.186 27.800 1.00 97.69 88 ALA A N 1
ATOM 637 C CA . ALA A 1 88 ? -19.701 3.846 27.310 1.00 97.69 88 ALA A CA 1
ATOM 638 C C . ALA A 1 88 ? -19.427 3.846 25.800 1.00 97.69 88 ALA A C 1
ATOM 640 O O . ALA A 1 88 ? -18.380 3.369 25.360 1.00 97.69 88 ALA A O 1
ATOM 641 N N . TYR A 1 89 ? -20.315 4.454 25.010 1.00 96.31 89 TYR A N 1
ATOM 642 C CA . TYR A 1 89 ? -20.168 4.540 23.558 1.00 96.31 89 TYR A CA 1
ATOM 643 C C . TYR A 1 89 ? -18.878 5.266 23.136 1.00 96.31 89 TYR A C 1
ATOM 645 O O . TYR A 1 89 ? -18.140 4.774 22.276 1.00 96.31 89 TYR A O 1
ATOM 653 N N . ARG A 1 90 ? -18.572 6.420 23.748 1.00 96.00 90 ARG A N 1
ATOM 654 C CA . ARG A 1 90 ? -17.359 7.196 23.435 1.00 96.00 90 ARG A CA 1
ATOM 655 C C . ARG A 1 90 ? -16.082 6.432 23.782 1.00 96.00 90 ARG A C 1
ATOM 657 O O . ARG A 1 90 ? -15.189 6.359 22.945 1.00 96.00 90 ARG A O 1
ATOM 664 N N . LEU A 1 91 ? -16.020 5.818 24.964 1.00 97.00 91 LEU A N 1
ATOM 665 C CA . LEU A 1 91 ? -14.867 5.015 25.384 1.00 97.00 91 LEU A CA 1
ATOM 666 C C . LEU A 1 91 ? -14.657 3.794 24.476 1.00 97.00 91 LEU A C 1
ATOM 668 O O . LEU A 1 91 ? -13.537 3.543 24.046 1.00 97.00 91 LEU A O 1
ATOM 672 N N . ALA A 1 92 ? -15.731 3.093 24.093 1.00 96.00 92 ALA A N 1
ATOM 673 C CA . ALA A 1 92 ? -15.644 1.973 23.152 1.00 96.00 92 ALA A CA 1
ATOM 674 C C . 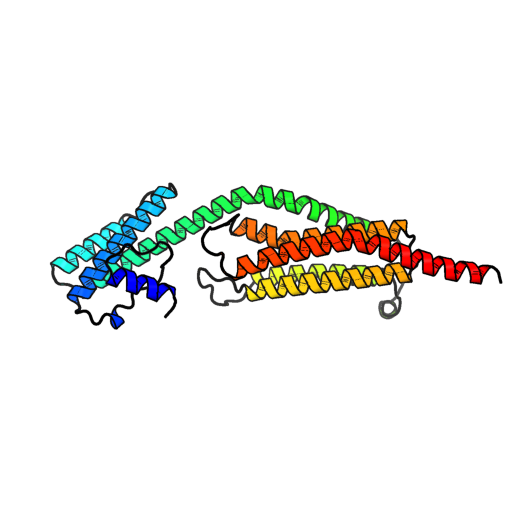ALA A 1 92 ? -15.138 2.420 21.769 1.00 96.00 92 ALA A C 1
ATOM 676 O O . ALA A 1 92 ? -14.326 1.741 21.145 1.00 96.00 92 ALA A O 1
ATOM 677 N N . THR A 1 93 ? -15.591 3.580 21.288 1.00 94.50 93 THR A N 1
ATOM 678 C CA . THR A 1 93 ? -15.124 4.160 20.017 1.00 94.50 93 THR A CA 1
ATOM 679 C C . THR A 1 93 ? -13.637 4.513 20.071 1.00 94.50 93 THR A C 1
ATOM 681 O O . THR A 1 93 ? -12.906 4.220 19.126 1.00 94.50 93 THR A O 1
ATOM 684 N N . ASN A 1 94 ? -13.173 5.085 21.184 1.00 95.31 94 ASN A N 1
ATOM 685 C CA . ASN A 1 94 ? -11.763 5.419 21.380 1.00 95.31 94 ASN A CA 1
ATOM 686 C C . ASN A 1 94 ? -10.880 4.166 21.437 1.00 95.31 94 ASN A C 1
ATOM 688 O O . ASN A 1 94 ? -9.880 4.110 20.723 1.00 95.31 94 ASN A O 1
ATOM 692 N N . ALA A 1 95 ? -11.283 3.146 22.203 1.00 96.00 95 ALA A N 1
ATOM 693 C CA . ALA A 1 95 ? -10.565 1.873 22.281 1.00 96.00 95 ALA A CA 1
ATOM 694 C C . ALA A 1 95 ? -10.432 1.217 20.895 1.00 96.00 95 ALA A C 1
ATOM 696 O O . ALA A 1 95 ? -9.356 0.764 20.509 1.00 96.00 95 ALA A O 1
ATOM 697 N N . MET A 1 96 ? -11.505 1.235 20.096 1.00 94.75 96 MET A N 1
ATOM 698 C CA . MET A 1 96 ? -11.481 0.738 18.719 1.00 94.75 96 MET A CA 1
ATOM 699 C C . MET A 1 96 ? -10.502 1.522 17.829 1.00 94.75 96 MET A C 1
ATOM 701 O O . MET A 1 96 ? -9.703 0.917 17.118 1.00 94.75 96 MET A O 1
ATOM 705 N N . ALA A 1 97 ? -10.522 2.858 17.883 1.00 93.25 97 ALA A N 1
ATOM 706 C CA . ALA A 1 97 ? -9.621 3.693 17.087 1.00 93.25 97 ALA A CA 1
ATOM 707 C C . ALA A 1 97 ? -8.141 3.482 17.461 1.00 93.25 97 ALA A C 1
ATOM 709 O O . ALA A 1 97 ? -7.274 3.460 16.585 1.00 93.25 97 ALA A O 1
ATOM 710 N N . GLN A 1 98 ? -7.846 3.295 18.750 1.00 95.12 98 GLN A N 1
ATOM 711 C CA . GLN A 1 98 ? -6.497 2.975 19.221 1.00 95.12 98 GLN A CA 1
ATOM 712 C C . GLN A 1 98 ? -6.052 1.575 18.770 1.00 95.12 98 GLN A C 1
ATOM 714 O O . GLN A 1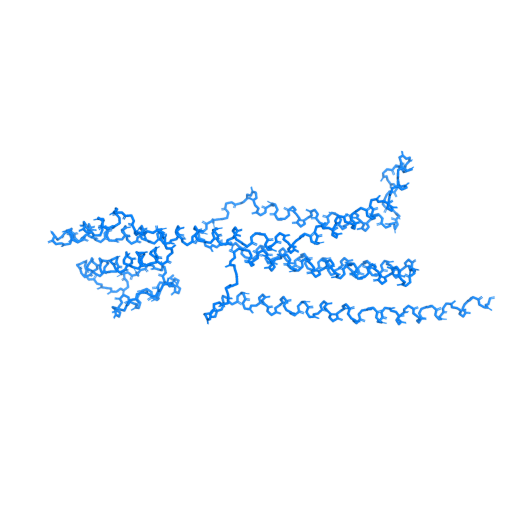 98 ? -4.918 1.422 18.314 1.00 95.12 98 GLN A O 1
ATOM 719 N N . ALA A 1 99 ? -6.937 0.572 18.826 1.00 94.19 99 ALA A N 1
ATOM 720 C CA . ALA A 1 99 ? -6.661 -0.773 18.316 1.00 94.19 99 ALA A CA 1
ATOM 721 C C . ALA A 1 99 ? -6.335 -0.753 16.811 1.00 94.19 99 ALA A C 1
ATOM 723 O O . ALA A 1 99 ? -5.345 -1.341 16.366 1.00 94.19 99 ALA A O 1
ATOM 724 N N . ASP A 1 100 ? -7.107 0.002 16.028 1.00 92.31 100 ASP A N 1
ATOM 725 C CA . ASP A 1 100 ? -6.877 0.177 14.592 1.00 92.31 100 ASP A CA 1
ATOM 726 C C . ASP A 1 100 ? -5.543 0.879 14.307 1.00 92.31 100 ASP A C 1
ATOM 728 O O . ASP A 1 100 ? -4.780 0.461 13.428 1.00 92.31 100 ASP A O 1
ATOM 732 N N . LEU A 1 101 ? -5.214 1.908 15.092 1.00 92.94 101 LEU A N 1
ATOM 733 C CA . LEU A 1 101 ? -3.927 2.590 15.014 1.00 92.94 101 LEU A CA 1
ATOM 734 C C . LEU A 1 101 ? -2.760 1.642 15.335 1.00 92.94 101 LEU A C 1
ATOM 736 O O . LEU A 1 101 ? -1.739 1.679 14.643 1.00 92.94 101 LEU A O 1
ATOM 740 N N . ALA A 1 102 ? -2.897 0.782 16.348 1.00 93.88 102 ALA A N 1
ATOM 741 C CA . ALA A 1 102 ? -1.882 -0.203 16.714 1.00 93.88 102 ALA A CA 1
ATOM 742 C C . ALA A 1 102 ? -1.647 -1.217 15.582 1.00 93.88 102 ALA A C 1
ATOM 744 O O . ALA A 1 102 ? -0.500 -1.442 15.179 1.00 93.88 102 ALA A O 1
ATOM 745 N N . MET A 1 103 ? -2.718 -1.749 14.981 1.00 93.00 103 MET A N 1
ATOM 746 C CA . MET A 1 103 ? -2.625 -2.629 13.809 1.00 93.00 103 MET A CA 1
ATOM 747 C C . MET A 1 103 ? -1.956 -1.933 12.616 1.00 93.00 103 MET A C 1
ATOM 749 O O . MET A 1 103 ? -1.085 -2.517 11.961 1.00 93.00 103 MET A O 1
ATOM 753 N N . ALA A 1 104 ? -2.315 -0.675 12.339 1.00 89.62 104 ALA A N 1
ATOM 754 C CA . ALA A 1 104 ? -1.727 0.108 11.255 1.00 89.62 104 ALA A CA 1
ATOM 755 C C . ALA A 1 104 ? -0.223 0.355 11.469 1.00 89.62 104 ALA A C 1
ATOM 757 O O . ALA A 1 104 ? 0.573 0.141 10.548 1.00 89.62 104 ALA A O 1
ATOM 758 N N . LYS A 1 105 ? 0.186 0.729 12.690 1.00 93.12 105 LYS A N 1
ATOM 759 C CA . LYS A 1 105 ? 1.600 0.889 13.072 1.00 93.12 105 LYS A CA 1
ATOM 760 C C . LYS A 1 105 ? 2.373 -0.418 12.907 1.00 93.12 105 LYS A C 1
ATOM 762 O O . LYS A 1 105 ? 3.432 -0.429 12.280 1.00 93.12 105 LYS A O 1
ATOM 767 N N . ALA A 1 106 ? 1.827 -1.531 13.392 1.00 92.56 106 ALA A N 1
ATOM 768 C CA . ALA A 1 106 ? 2.455 -2.843 13.275 1.00 92.56 106 ALA A CA 1
ATOM 769 C C . ALA A 1 106 ? 2.600 -3.298 11.816 1.00 92.56 106 ALA A C 1
ATOM 771 O O . ALA A 1 106 ? 3.653 -3.789 11.400 1.00 92.56 106 ALA A O 1
ATOM 772 N N . LYS A 1 107 ? 1.572 -3.059 10.992 1.00 89.44 107 LYS A N 1
ATOM 773 C CA . LYS A 1 107 ? 1.618 -3.294 9.544 1.00 89.44 107 LYS A CA 1
ATOM 774 C C . LYS A 1 107 ? 2.710 -2.456 8.874 1.00 89.44 107 LYS A C 1
ATOM 776 O O . LYS A 1 107 ? 3.471 -2.994 8.070 1.00 89.44 107 LYS A O 1
ATOM 781 N N . ALA A 1 108 ? 2.816 -1.170 9.209 1.00 89.44 108 ALA A N 1
ATOM 782 C CA . ALA A 1 108 ? 3.848 -0.285 8.672 1.00 89.44 108 ALA A CA 1
ATOM 783 C C . ALA A 1 108 ? 5.262 -0.735 9.081 1.00 89.44 108 ALA A C 1
ATOM 785 O O . ALA A 1 108 ? 6.141 -0.835 8.222 1.00 89.44 108 ALA A O 1
ATOM 786 N N . ALA A 1 109 ? 5.463 -1.095 10.352 1.00 91.31 109 ALA A N 1
ATOM 787 C CA . ALA A 1 109 ? 6.733 -1.609 10.862 1.00 91.31 109 ALA A CA 1
ATOM 788 C C . ALA A 1 109 ? 7.142 -2.921 10.173 1.00 91.31 109 ALA A C 1
ATOM 790 O O . ALA A 1 109 ? 8.292 -3.079 9.753 1.00 91.31 109 ALA A O 1
ATOM 791 N N . LYS A 1 110 ? 6.191 -3.846 9.974 1.00 91.06 110 LYS A N 1
ATOM 792 C CA . LYS A 1 110 ? 6.418 -5.079 9.205 1.00 91.06 110 LYS A CA 1
ATOM 793 C C . LYS A 1 110 ? 6.840 -4.764 7.772 1.00 91.06 110 LYS A C 1
ATOM 795 O O . LYS A 1 110 ? 7.857 -5.272 7.312 1.00 91.06 110 LYS A O 1
ATOM 800 N N . LEU A 1 111 ? 6.097 -3.895 7.084 1.00 88.44 111 LEU A N 1
ATOM 801 C CA . LEU A 1 111 ? 6.406 -3.497 5.709 1.00 88.44 111 LEU A CA 1
ATOM 802 C C . LEU A 1 111 ? 7.783 -2.845 5.587 1.00 88.44 111 LEU A C 1
ATOM 804 O O . LEU A 1 111 ? 8.484 -3.089 4.610 1.00 88.44 111 LEU A O 1
ATOM 808 N N . GLN A 1 112 ? 8.188 -2.035 6.563 1.00 90.44 112 GLN A N 1
ATOM 809 C CA . GLN A 1 112 ? 9.516 -1.431 6.584 1.00 90.44 112 GLN A CA 1
ATOM 810 C C . GLN A 1 112 ? 10.611 -2.490 6.765 1.00 90.44 112 GLN A C 1
ATOM 812 O O . GLN A 1 112 ? 11.606 -2.476 6.040 1.00 90.44 112 GLN A O 1
ATOM 817 N N . LYS A 1 113 ? 10.422 -3.441 7.687 1.00 92.00 113 LYS A N 1
ATOM 818 C CA . LYS A 1 113 ? 11.349 -4.564 7.887 1.00 92.00 113 LYS A CA 1
ATOM 819 C C . LYS A 1 113 ? 11.476 -5.427 6.628 1.00 92.00 113 LYS A C 1
ATOM 821 O O . LYS A 1 113 ? 12.585 -5.798 6.246 1.00 92.00 113 LYS A O 1
ATOM 826 N N . ASP A 1 114 ? 10.359 -5.708 5.965 1.00 89.81 114 ASP A N 1
ATOM 827 C CA . ASP A 1 114 ? 10.336 -6.464 4.713 1.00 89.81 114 ASP A CA 1
ATOM 828 C C . ASP A 1 114 ? 11.010 -5.688 3.572 1.00 89.81 114 ASP A C 1
ATOM 830 O O . ASP A 1 114 ? 11.778 -6.273 2.809 1.00 89.81 114 ASP A O 1
ATOM 834 N N . ARG A 1 115 ? 10.800 -4.365 3.489 1.00 90.75 115 ARG A N 1
ATOM 835 C CA . ARG A 1 115 ? 11.500 -3.484 2.539 1.00 90.75 115 ARG A CA 1
ATOM 836 C C . ARG A 1 115 ? 13.010 -3.578 2.699 1.00 90.75 115 ARG A C 1
ATOM 838 O O . ARG A 1 115 ? 13.696 -3.823 1.713 1.00 90.75 115 ARG A O 1
ATOM 845 N N . TRP A 1 116 ? 13.522 -3.478 3.926 1.00 92.75 116 TRP A N 1
ATOM 846 C CA . TRP A 1 116 ? 14.959 -3.603 4.196 1.00 92.75 116 TRP A CA 1
ATOM 847 C C . TRP A 1 116 ? 15.538 -4.946 3.756 1.00 92.75 116 TRP A C 1
ATOM 849 O O . TRP A 1 116 ? 16.636 -4.989 3.206 1.00 92.75 116 TRP A O 1
ATOM 859 N N . ARG A 1 117 ? 14.785 -6.038 3.929 1.00 92.25 117 ARG A N 1
ATOM 860 C CA . ARG A 1 117 ? 15.189 -7.366 3.442 1.00 92.25 117 ARG A CA 1
ATOM 861 C C . ARG A 1 117 ? 15.235 -7.456 1.914 1.00 92.25 117 ARG A C 1
ATOM 863 O O . ARG A 1 117 ? 16.018 -8.235 1.384 1.00 92.25 117 ARG A O 1
ATOM 870 N N . ARG A 1 118 ? 14.419 -6.672 1.205 1.00 90.06 118 ARG A N 1
ATOM 871 C CA . ARG A 1 118 ? 14.354 -6.646 -0.268 1.00 90.06 118 ARG A CA 1
ATOM 872 C C . ARG A 1 118 ? 15.319 -5.648 -0.899 1.00 90.06 118 ARG A C 1
ATOM 874 O O . ARG A 1 118 ? 15.690 -5.836 -2.054 1.00 90.06 118 ARG A O 1
ATOM 881 N N . THR A 1 119 ? 15.745 -4.619 -0.165 1.00 90.69 119 THR A N 1
ATOM 882 C CA . THR A 1 119 ? 16.711 -3.616 -0.635 1.00 90.69 119 THR A CA 1
ATOM 883 C C . THR A 1 119 ? 17.953 -4.219 -1.304 1.00 90.69 119 THR A C 1
ATOM 885 O O . THR A 1 119 ? 18.271 -3.755 -2.395 1.00 90.69 119 THR A O 1
ATOM 888 N N . PRO A 1 120 ? 18.637 -5.256 -0.766 1.00 93.38 120 PRO A N 1
ATOM 889 C CA . PRO A 1 120 ? 19.810 -5.818 -1.441 1.00 93.38 120 PRO A CA 1
ATOM 890 C C . PRO A 1 120 ? 19.473 -6.472 -2.787 1.00 93.38 120 PRO A C 1
ATOM 892 O O . PRO A 1 120 ? 20.246 -6.335 -3.728 1.00 93.38 120 PRO A O 1
ATOM 895 N N . LEU A 1 121 ? 18.311 -7.125 -2.916 1.00 88.00 121 LEU A N 1
ATOM 896 C CA . LEU A 1 121 ? 17.873 -7.722 -4.185 1.00 88.00 121 LEU A CA 1
ATOM 897 C C . LEU A 1 121 ? 17.598 -6.647 -5.239 1.00 88.00 121 LEU A C 1
ATOM 899 O O . LEU A 1 121 ? 18.000 -6.780 -6.390 1.00 88.00 121 LEU A O 1
ATOM 903 N N . VAL A 1 122 ? 16.942 -5.562 -4.832 1.00 86.75 122 VAL A N 1
ATOM 904 C CA . VAL A 1 122 ? 16.636 -4.431 -5.717 1.00 86.75 122 VAL A CA 1
ATOM 905 C C . VAL A 1 122 ? 17.917 -3.694 -6.102 1.00 86.75 122 VAL A C 1
ATOM 907 O O . VAL A 1 122 ? 18.109 -3.379 -7.270 1.00 86.75 122 VAL A O 1
ATOM 910 N N . ALA A 1 123 ? 18.832 -3.483 -5.154 1.00 86.88 123 ALA A N 1
ATOM 911 C CA . ALA A 1 123 ? 20.139 -2.892 -5.422 1.00 86.88 123 ALA A CA 1
ATOM 912 C C . ALA A 1 123 ? 20.960 -3.750 -6.398 1.00 86.88 123 ALA A C 1
ATOM 914 O O . ALA A 1 123 ? 21.537 -3.211 -7.339 1.00 86.88 123 ALA A O 1
ATOM 915 N N . LEU A 1 124 ? 20.958 -5.077 -6.228 1.00 88.75 124 LEU A N 1
ATOM 916 C CA . LEU A 1 124 ? 21.616 -6.011 -7.144 1.00 88.75 124 LEU A CA 1
ATOM 917 C C . LEU A 1 124 ? 21.008 -5.949 -8.553 1.00 88.75 124 LEU A C 1
ATOM 919 O O . LEU A 1 124 ? 21.745 -5.958 -9.534 1.00 88.75 124 LEU A O 1
ATOM 923 N N . ALA A 1 125 ? 19.682 -5.835 -8.658 1.00 82.06 125 ALA A N 1
ATOM 924 C CA . ALA A 1 125 ? 18.992 -5.704 -9.939 1.00 82.06 125 ALA A CA 1
ATOM 925 C C . ALA A 1 125 ? 19.242 -4.343 -10.625 1.00 82.06 125 ALA A C 1
ATOM 927 O O . ALA A 1 125 ? 19.295 -4.278 -11.852 1.00 82.06 125 ALA A O 1
ATOM 928 N N . LEU A 1 126 ? 19.440 -3.267 -9.853 1.00 82.38 126 LEU A N 1
ATOM 929 C CA . LEU A 1 126 ? 19.731 -1.920 -10.368 1.00 82.38 126 LEU A CA 1
ATOM 930 C C . LEU A 1 126 ? 21.221 -1.681 -10.672 1.00 82.38 126 LEU A C 1
ATOM 932 O O . LEU A 1 126 ? 21.544 -0.808 -11.478 1.00 82.38 126 LEU A O 1
ATOM 936 N N . ALA A 1 127 ? 22.135 -2.448 -10.073 1.00 84.38 127 ALA A N 1
ATOM 937 C CA . ALA A 1 127 ? 23.575 -2.346 -10.312 1.00 84.38 127 ALA A CA 1
ATOM 938 C C . ALA A 1 127 ? 23.984 -2.430 -11.803 1.00 84.38 127 ALA A C 1
ATOM 940 O O . ALA A 1 127 ? 24.730 -1.552 -12.244 1.00 84.38 127 ALA A O 1
ATOM 941 N N . PRO A 1 128 ? 23.505 -3.397 -12.619 1.00 80.12 128 PRO A N 1
ATOM 942 C CA . PRO A 1 128 ? 23.839 -3.443 -14.045 1.00 80.12 128 PRO A CA 1
ATOM 943 C C . PRO A 1 128 ? 23.268 -2.253 -14.825 1.00 80.12 128 PRO A C 1
ATOM 945 O O . PRO A 1 128 ? 23.913 -1.767 -15.755 1.00 80.12 128 PRO A O 1
ATOM 948 N N . LEU A 1 129 ? 22.103 -1.727 -14.428 1.00 78.12 129 LEU A N 1
ATOM 949 C CA . LEU A 1 129 ? 21.557 -0.509 -15.026 1.00 78.12 129 LEU A CA 1
ATOM 950 C C . LEU A 1 129 ? 22.492 0.677 -14.754 1.00 78.12 129 LEU A C 1
ATOM 952 O O . LEU A 1 129 ? 22.893 1.353 -15.692 1.00 78.12 129 LEU A O 1
ATOM 956 N N . LEU A 1 130 ? 22.935 0.881 -13.512 1.00 79.19 130 LEU A N 1
ATOM 957 C CA . LEU A 1 130 ? 23.906 1.937 -13.196 1.00 79.19 130 LEU A CA 1
ATOM 958 C C . LEU A 1 130 ? 25.246 1.746 -13.923 1.00 79.19 130 LEU A C 1
ATOM 960 O O . LEU A 1 130 ? 25.828 2.710 -14.413 1.00 79.19 130 LEU A O 1
ATOM 964 N N . ALA A 1 131 ? 25.738 0.512 -14.039 1.00 77.81 131 ALA A N 1
ATOM 965 C CA . ALA A 1 131 ? 26.981 0.236 -14.754 1.00 77.81 131 ALA A CA 1
ATOM 966 C C . ALA A 1 131 ? 26.863 0.543 -16.257 1.00 77.81 131 ALA A C 1
ATOM 968 O O . ALA A 1 131 ? 27.759 1.157 -16.836 1.00 77.81 131 ALA A O 1
ATOM 969 N N . THR A 1 132 ? 25.750 0.161 -16.890 1.00 74.69 132 THR A N 1
ATOM 970 C CA . THR A 1 132 ? 25.507 0.435 -18.316 1.00 74.69 132 THR A CA 1
ATOM 971 C C . THR A 1 132 ? 25.260 1.917 -18.578 1.00 74.69 132 THR A C 1
ATOM 973 O O . THR A 1 132 ? 25.808 2.448 -19.542 1.00 74.69 132 THR A O 1
ATOM 976 N N . THR A 1 133 ? 24.514 2.622 -17.718 1.00 74.88 133 THR A N 1
ATOM 977 C CA . THR A 1 133 ? 24.317 4.078 -17.839 1.00 74.88 133 THR A CA 1
ATOM 978 C C . THR A 1 133 ? 25.650 4.827 -17.731 1.00 74.88 133 THR A C 1
ATOM 980 O O . THR A 1 133 ? 25.948 5.670 -18.579 1.00 74.88 133 THR A O 1
ATOM 983 N N . LEU A 1 134 ? 26.492 4.476 -16.753 1.00 75.81 134 LEU A N 1
ATOM 984 C CA . LEU A 1 134 ? 27.823 5.061 -16.577 1.00 75.81 134 LEU A CA 1
ATOM 985 C C . LEU A 1 134 ? 28.767 4.705 -17.728 1.00 75.81 134 LEU A C 1
ATOM 987 O O . LEU A 1 134 ? 29.517 5.566 -18.183 1.00 75.81 134 LEU A O 1
ATOM 991 N N . GLY A 1 135 ? 28.713 3.470 -18.234 1.00 75.38 135 GLY A N 1
ATOM 992 C CA . GLY A 1 135 ? 29.496 3.032 -19.388 1.00 75.38 135 GLY A CA 1
ATOM 993 C C . GLY A 1 135 ? 29.141 3.804 -20.659 1.00 75.38 135 GLY A C 1
ATOM 994 O O . GLY A 1 135 ? 30.030 4.324 -21.331 1.00 75.38 135 GLY A O 1
ATOM 995 N N . VAL A 1 136 ? 27.845 3.957 -20.953 1.00 71.56 136 VAL A N 1
ATOM 996 C CA . VAL A 1 136 ? 27.361 4.770 -22.081 1.00 71.56 136 VAL A CA 1
ATOM 997 C C . VAL A 1 136 ? 27.799 6.224 -21.915 1.00 71.56 136 VAL A C 1
ATOM 999 O O . VAL A 1 136 ? 28.358 6.803 -22.846 1.00 71.56 136 VAL A O 1
ATOM 1002 N N . LEU A 1 137 ? 27.622 6.803 -20.725 1.00 73.50 137 LEU A N 1
ATOM 1003 C CA . LEU A 1 137 ? 28.053 8.169 -20.439 1.00 73.50 137 LEU A CA 1
ATOM 1004 C C . LEU A 1 137 ? 29.566 8.340 -20.637 1.00 73.50 137 LEU A C 1
ATOM 1006 O O . LEU A 1 137 ? 29.995 9.311 -21.255 1.00 73.50 137 LEU A O 1
ATOM 1010 N N . ALA A 1 138 ? 30.379 7.389 -20.173 1.00 74.19 138 ALA A N 1
ATOM 1011 C CA . ALA A 1 138 ? 31.828 7.407 -20.342 1.00 74.19 138 ALA A CA 1
ATOM 1012 C C . ALA A 1 138 ? 32.245 7.304 -21.818 1.00 74.19 138 ALA A C 1
ATOM 1014 O O . ALA A 1 138 ? 33.136 8.038 -22.246 1.00 74.19 138 ALA A O 1
ATOM 1015 N N . VAL A 1 139 ? 31.588 6.447 -22.610 1.00 73.31 139 VAL A N 1
ATOM 1016 C CA . VAL A 1 139 ? 31.827 6.335 -24.060 1.00 73.31 139 VAL A CA 1
ATOM 1017 C C . VAL A 1 139 ? 31.473 7.635 -24.769 1.00 73.31 139 VAL A C 1
ATOM 1019 O O . VAL A 1 139 ? 32.274 8.116 -25.568 1.00 73.31 139 VAL A O 1
ATOM 1022 N N . LEU A 1 140 ? 30.321 8.237 -24.455 1.00 69.44 140 LEU A N 1
ATOM 1023 C CA . LEU A 1 140 ? 29.932 9.533 -25.009 1.00 69.44 140 LEU A CA 1
ATOM 1024 C C . LEU A 1 140 ? 30.975 10.593 -24.635 1.00 69.44 140 LEU A C 1
ATOM 1026 O O . LEU A 1 140 ? 31.555 11.223 -25.515 1.00 69.44 140 LEU A O 1
ATOM 1030 N N . LEU A 1 141 ? 31.308 10.734 -23.351 1.00 73.00 141 LEU A N 1
ATOM 1031 C CA . LEU A 1 141 ? 32.306 11.702 -22.890 1.00 73.00 141 LEU A CA 1
ATOM 1032 C C . LEU A 1 141 ? 33.679 11.497 -23.546 1.00 73.00 141 LEU A C 1
ATOM 1034 O O . LEU A 1 141 ? 34.330 12.479 -23.894 1.00 73.00 141 LEU A O 1
ATOM 1038 N N . ASN A 1 142 ? 34.122 10.252 -23.743 1.00 77.56 142 ASN A N 1
ATOM 1039 C CA . ASN A 1 142 ? 35.401 9.955 -24.387 1.00 77.56 142 ASN A CA 1
ATOM 1040 C C . ASN A 1 142 ? 35.362 10.217 -25.901 1.00 77.56 142 ASN A C 1
ATOM 1042 O O . ASN A 1 142 ? 36.293 10.811 -26.438 1.00 77.56 142 ASN A O 1
ATOM 1046 N N . ARG A 1 143 ? 34.270 9.853 -26.588 1.00 69.94 143 ARG A N 1
ATOM 1047 C CA . ARG A 1 143 ? 34.081 10.114 -28.026 1.00 69.94 143 ARG A CA 1
ATOM 1048 C C . ARG A 1 143 ? 33.949 11.609 -28.326 1.00 69.94 143 ARG A C 1
ATOM 1050 O O . ARG A 1 143 ? 34.380 12.051 -29.385 1.00 69.94 143 ARG A O 1
ATOM 1057 N N . TYR A 1 144 ? 33.435 12.395 -27.378 1.00 62.91 144 TYR A N 1
ATOM 1058 C CA . TYR A 1 144 ? 33.327 13.855 -27.472 1.00 62.91 144 TYR A CA 1
ATOM 1059 C C . TYR A 1 144 ? 34.484 14.623 -26.806 1.00 62.91 144 TYR A C 1
ATOM 1061 O O . TYR A 1 144 ? 34.490 15.854 -26.844 1.00 62.91 144 TYR A O 1
ATOM 1069 N N . ARG A 1 145 ? 35.524 13.957 -26.272 1.00 58.69 145 ARG A N 1
ATOM 1070 C CA . ARG A 1 145 ? 36.752 14.642 -25.813 1.00 58.69 145 ARG A CA 1
ATOM 1071 C C . ARG A 1 145 ? 37.427 15.556 -26.856 1.00 58.69 145 ARG A C 1
ATOM 1073 O O . ARG A 1 145 ? 37.945 16.586 -26.412 1.00 58.69 145 ARG A O 1
ATOM 1080 N N . PRO A 1 146 ? 37.424 15.297 -28.186 1.00 53.16 146 PRO A N 1
ATOM 1081 C CA . PRO A 1 146 ? 38.051 16.222 -29.139 1.00 53.16 146 PRO A CA 1
ATOM 1082 C C . PRO A 1 146 ? 37.336 17.583 -29.262 1.00 53.16 146 PRO A C 1
ATOM 1084 O O . PRO A 1 146 ? 37.907 18.524 -29.804 1.00 53.16 146 PRO A O 1
ATOM 1087 N N . ILE A 1 147 ? 36.147 17.761 -28.672 1.00 51.97 147 ILE A N 1
ATOM 1088 C CA . ILE A 1 147 ? 35.433 19.051 -28.637 1.00 51.97 147 ILE A CA 1
ATOM 1089 C C . ILE A 1 147 ? 36.093 20.060 -27.672 1.00 51.97 147 ILE A C 1
ATOM 1091 O O . ILE A 1 147 ? 35.751 21.238 -27.675 1.00 51.97 147 ILE A O 1
ATOM 1095 N N . ARG A 1 148 ? 37.139 19.692 -26.912 1.00 47.72 148 ARG A N 1
ATOM 1096 C CA . ARG A 1 148 ? 37.976 20.699 -26.219 1.00 47.72 148 ARG A CA 1
ATOM 1097 C C . ARG A 1 148 ? 38.728 21.647 -27.171 1.00 47.72 148 ARG A C 1
ATOM 1099 O O . ARG A 1 148 ? 39.204 22.678 -26.702 1.00 47.72 148 ARG A O 1
ATOM 1106 N N . ALA A 1 149 ? 38.760 21.375 -28.479 1.00 45.38 149 ALA A N 1
ATOM 1107 C CA . ALA A 1 149 ? 39.189 22.346 -29.490 1.00 45.38 149 ALA A CA 1
ATOM 1108 C C . ALA A 1 149 ? 38.129 23.430 -29.812 1.00 45.38 149 ALA A C 1
ATOM 1110 O O . ALA A 1 149 ? 38.453 24.432 -30.439 1.00 45.38 149 ALA A O 1
ATOM 1111 N N . LEU A 1 150 ? 36.880 23.301 -29.339 1.00 47.41 150 LEU A N 1
ATOM 1112 C CA . LEU A 1 150 ? 35.788 24.263 -29.576 1.00 47.41 150 LEU A CA 1
ATOM 1113 C C . LEU A 1 150 ? 35.732 25.423 -28.563 1.00 47.41 150 LEU A C 1
ATOM 1115 O O . LEU A 1 150 ? 34.752 26.160 -28.527 1.00 47.41 150 LEU A O 1
ATOM 1119 N N . ARG A 1 151 ? 36.812 25.683 -27.808 1.00 47.19 151 ARG A N 1
ATOM 1120 C CA . ARG A 1 151 ? 36.978 26.949 -27.057 1.00 47.19 151 ARG A CA 1
ATOM 1121 C C . ARG A 1 151 ? 37.107 28.198 -27.954 1.00 47.19 151 ARG A C 1
ATOM 1123 O O . ARG A 1 151 ? 37.321 29.282 -27.428 1.00 47.19 151 ARG A O 1
ATOM 1130 N N . LEU A 1 152 ? 36.960 28.071 -29.275 1.00 50.47 152 LEU A N 1
ATOM 1131 C CA . LEU A 1 152 ? 37.081 29.177 -30.231 1.00 50.47 152 LEU A CA 1
ATOM 1132 C C . LEU A 1 152 ? 35.823 29.466 -31.066 1.00 50.47 152 LEU A C 1
ATOM 1134 O O . LEU A 1 152 ? 35.878 30.365 -31.899 1.00 50.47 152 LEU A O 1
ATOM 1138 N N . PHE A 1 153 ? 34.691 28.780 -30.857 1.00 41.97 153 PHE A N 1
ATOM 1139 C CA . PHE A 1 153 ? 33.477 29.073 -31.634 1.00 41.97 153 PHE A CA 1
ATOM 1140 C C . PHE A 1 153 ? 32.395 29.792 -30.809 1.00 41.97 153 PHE A C 1
ATOM 1142 O O . PHE A 1 153 ? 32.049 29.331 -29.719 1.00 41.97 153 PHE A O 1
ATOM 1149 N N . PRO A 1 154 ? 31.844 30.917 -31.309 1.00 47.22 154 PRO A N 1
ATOM 1150 C CA . PRO A 1 154 ? 30.814 31.680 -30.615 1.00 47.22 154 PRO A CA 1
ATOM 1151 C C . PRO A 1 154 ? 29.484 30.902 -30.510 1.00 47.22 154 PRO A C 1
ATOM 1153 O O . PRO A 1 154 ? 29.121 30.155 -31.423 1.00 47.22 154 PRO A O 1
ATOM 1156 N N . PRO A 1 155 ? 28.710 31.106 -29.424 1.00 50.59 155 PRO A N 1
ATOM 1157 C CA . PRO A 1 155 ? 27.487 30.353 -29.113 1.00 50.59 155 PRO A CA 1
ATOM 1158 C C . PRO A 1 155 ? 26.343 30.514 -30.130 1.00 50.59 155 PRO A C 1
ATOM 1160 O O . PRO A 1 155 ? 25.390 29.737 -30.105 1.00 50.59 155 PRO A O 1
ATOM 1163 N N . SER A 1 156 ? 26.431 31.466 -31.061 1.00 52.41 156 SER A N 1
ATOM 1164 C CA . SER A 1 156 ? 25.455 31.645 -32.142 1.00 52.41 156 SER A CA 1
ATOM 1165 C C . SER A 1 156 ? 25.560 30.592 -33.256 1.00 52.41 156 SER A C 1
ATOM 1167 O O . SER A 1 156 ? 24.595 30.403 -33.992 1.00 52.41 156 SER A O 1
ATOM 1169 N N . ALA A 1 157 ? 26.673 29.855 -33.360 1.00 46.97 157 ALA A N 1
ATOM 1170 C CA . ALA A 1 157 ? 26.867 28.833 -34.397 1.00 46.97 157 ALA A CA 1
ATOM 1171 C C . ALA A 1 157 ? 26.317 27.438 -34.023 1.00 46.97 157 ALA A C 1
ATOM 1173 O O . ALA A 1 157 ? 26.177 26.571 -34.884 1.00 46.97 157 ALA A O 1
ATOM 1174 N N . LEU A 1 158 ? 25.942 27.207 -32.758 1.00 48.62 158 LEU A N 1
ATOM 1175 C CA . LEU A 1 158 ? 25.444 25.907 -32.275 1.00 48.62 158 LEU A CA 1
ATOM 1176 C C . LEU A 1 158 ? 24.019 25.563 -32.747 1.00 48.62 158 LEU A C 1
ATOM 1178 O O . LEU A 1 158 ? 23.576 24.421 -32.591 1.00 48.62 158 LEU A O 1
ATOM 1182 N N . TRP A 1 159 ? 23.306 26.511 -33.365 1.00 48.34 159 TRP A N 1
ATOM 1183 C CA . TRP A 1 159 ? 21.913 26.342 -33.795 1.00 48.34 159 TRP A CA 1
ATOM 1184 C C . TRP A 1 159 ? 21.726 25.821 -35.227 1.00 48.34 159 TRP A C 1
ATOM 1186 O O . TRP A 1 159 ? 20.610 25.408 -35.549 1.00 48.34 159 TRP A O 1
ATOM 1196 N N . LEU A 1 160 ? 22.787 25.623 -36.018 1.00 45.41 160 LEU A N 1
ATOM 1197 C CA . LEU A 1 160 ? 22.645 25.178 -37.416 1.00 45.41 160 LEU A CA 1
ATOM 1198 C C . LEU A 1 160 ? 23.310 23.851 -37.808 1.00 45.41 160 LEU A C 1
ATOM 1200 O O . LEU A 1 160 ? 23.017 23.373 -38.898 1.00 45.41 160 LEU A O 1
ATOM 1204 N N . ASP A 1 161 ? 24.113 23.212 -36.951 1.00 49.34 161 ASP A N 1
ATOM 1205 C CA . ASP A 1 161 ? 24.813 21.983 -37.355 1.00 49.34 161 ASP A CA 1
ATOM 1206 C C . ASP A 1 161 ? 24.170 20.701 -36.791 1.00 49.34 161 ASP A C 1
ATOM 1208 O O . ASP A 1 161 ? 23.882 20.590 -35.593 1.00 49.34 161 ASP A O 1
ATOM 1212 N N . SER A 1 162 ? 23.930 19.725 -37.671 1.00 48.44 162 SER A N 1
ATOM 1213 C CA . SER A 1 162 ? 23.225 18.454 -37.438 1.00 48.44 162 SER A CA 1
ATOM 1214 C C . SER A 1 162 ? 24.082 17.413 -36.711 1.00 48.44 162 SER A C 1
ATOM 1216 O O . SER A 1 162 ? 24.003 16.217 -36.988 1.00 48.44 162 SER A O 1
ATOM 1218 N N . SER A 1 163 ? 24.937 17.861 -35.796 1.00 52.81 163 SER A N 1
ATOM 1219 C CA . SER A 1 163 ? 25.954 17.008 -35.201 1.00 52.81 163 SER A CA 1
ATOM 1220 C C . SER A 1 163 ? 25.399 16.142 -34.051 1.00 52.81 163 SER A C 1
ATOM 1222 O O . SER A 1 163 ? 24.481 16.553 -33.326 1.00 52.81 163 SER A O 1
ATOM 1224 N N . PRO A 1 164 ? 25.991 14.953 -33.822 1.00 50.53 164 PRO A N 1
ATOM 1225 C CA . PRO A 1 164 ? 25.558 13.987 -32.807 1.00 50.53 164 PRO A CA 1
ATOM 1226 C C . PRO A 1 164 ? 25.528 14.535 -31.364 1.00 50.53 164 PRO A C 1
ATOM 1228 O O . PRO A 1 164 ? 24.914 13.934 -30.482 1.00 50.53 164 PRO A O 1
ATOM 1231 N N . GLY A 1 165 ? 26.131 15.704 -31.111 1.00 50.50 165 GLY A N 1
ATOM 1232 C CA . GLY A 1 165 ? 26.059 16.403 -29.826 1.00 50.50 165 GLY A CA 1
ATOM 1233 C C . GLY A 1 165 ? 24.639 16.830 -29.431 1.00 50.50 165 GLY A C 1
ATOM 1234 O O . GLY A 1 165 ? 24.309 16.792 -28.248 1.00 50.50 165 GLY A O 1
ATOM 1235 N N . ARG A 1 166 ? 23.756 17.147 -30.390 1.00 58.50 166 ARG A N 1
ATOM 1236 C CA . ARG A 1 166 ? 22.347 17.479 -30.086 1.00 58.50 166 ARG A CA 1
ATOM 1237 C C . ARG A 1 166 ? 21.568 16.287 -29.557 1.00 58.50 166 ARG A C 1
ATOM 1239 O O . ARG A 1 166 ? 20.732 16.449 -28.674 1.00 58.50 166 ARG A O 1
ATOM 1246 N N . PHE A 1 167 ? 21.875 15.098 -30.068 1.00 53.72 167 PHE A N 1
ATOM 1247 C CA . PHE A 1 167 ? 21.239 13.864 -29.632 1.00 53.72 167 PHE A CA 1
ATOM 1248 C C . PHE A 1 167 ? 21.639 13.521 -28.192 1.00 53.72 167 PHE A C 1
ATOM 1250 O O . PHE A 1 167 ? 20.785 13.211 -27.366 1.00 53.72 167 PHE A O 1
ATOM 1257 N N . ALA A 1 168 ? 22.924 13.683 -27.855 1.00 52.19 168 ALA A N 1
ATOM 1258 C CA . ALA A 1 168 ? 23.414 13.502 -26.490 1.00 52.19 168 ALA A CA 1
ATOM 1259 C C . ALA A 1 168 ? 22.816 14.525 -25.504 1.00 52.19 168 ALA A C 1
ATOM 1261 O O . ALA A 1 168 ? 22.444 14.146 -24.392 1.00 52.19 168 ALA A O 1
ATOM 1262 N N . VAL A 1 169 ? 22.676 15.797 -25.905 1.00 55.34 169 VAL A N 1
ATOM 1263 C CA . VAL A 1 169 ? 22.037 16.854 -25.093 1.00 55.34 169 VAL A CA 1
ATOM 1264 C C . VAL A 1 169 ? 20.536 16.607 -24.911 1.00 55.34 169 VAL A C 1
ATOM 1266 O O . VAL A 1 169 ? 20.022 16.790 -23.810 1.00 55.34 169 VAL A O 1
ATOM 1269 N N . ALA A 1 170 ? 19.834 16.124 -25.940 1.00 56.28 170 ALA A N 1
ATOM 1270 C CA . ALA A 1 170 ? 18.429 15.738 -25.826 1.00 56.28 170 ALA A CA 1
ATOM 1271 C C . ALA A 1 170 ? 18.243 14.555 -24.860 1.00 56.28 170 ALA A C 1
ATOM 1273 O O . ALA A 1 170 ? 17.381 14.613 -23.989 1.00 56.28 170 ALA A O 1
ATOM 1274 N N . LEU A 1 171 ? 19.096 13.526 -24.941 1.00 55.91 171 LEU A N 1
ATOM 1275 C CA . LEU A 1 171 ? 19.023 12.355 -24.058 1.00 55.91 171 LEU A CA 1
ATOM 1276 C C . LEU A 1 171 ? 19.375 12.686 -22.598 1.00 55.91 171 LEU A C 1
ATOM 1278 O O . LEU A 1 171 ? 18.751 12.168 -21.673 1.00 55.91 171 LEU A O 1
ATOM 1282 N N . THR A 1 172 ? 20.358 13.564 -22.375 1.00 54.88 172 THR A N 1
ATOM 1283 C CA . THR A 1 172 ? 20.740 14.009 -21.021 1.00 54.88 172 THR A CA 1
ATOM 1284 C C . THR A 1 172 ? 19.732 14.983 -20.422 1.00 54.88 172 THR A C 1
ATOM 1286 O O . THR A 1 172 ? 19.376 14.831 -19.254 1.00 54.88 172 THR A O 1
ATOM 1289 N N . GLY A 1 173 ? 19.201 15.922 -21.211 1.00 56.12 173 GLY A N 1
ATOM 1290 C CA . GLY A 1 173 ? 18.080 16.771 -20.799 1.00 56.12 173 GLY A CA 1
ATOM 1291 C C . GLY A 1 173 ? 16.832 15.951 -20.457 1.00 56.12 173 GLY A C 1
ATOM 1292 O O . GLY A 1 173 ? 16.113 16.268 -19.513 1.00 56.12 173 GLY A O 1
ATOM 1293 N N . PHE A 1 174 ? 16.629 14.835 -21.157 1.00 55.88 174 PHE A N 1
ATOM 1294 C CA . PHE A 1 174 ? 15.537 13.902 -20.918 1.00 55.88 174 PHE A CA 1
ATOM 1295 C C . PHE A 1 174 ? 15.708 13.082 -19.624 1.00 55.88 174 PHE A C 1
ATOM 1297 O O . PHE A 1 174 ? 14.792 13.026 -18.801 1.00 55.88 174 PHE A O 1
ATOM 1304 N N . GLY A 1 175 ? 16.903 12.533 -19.370 1.00 54.75 175 GLY A N 1
ATOM 1305 C CA . GLY A 1 175 ? 17.226 11.904 -18.082 1.00 54.75 175 GLY A CA 1
ATOM 1306 C C . GLY A 1 175 ? 17.087 12.877 -16.902 1.00 54.75 175 GLY A C 1
ATOM 1307 O O . GLY A 1 175 ? 16.562 12.513 -15.848 1.00 54.75 175 GLY A O 1
ATOM 1308 N N . ALA A 1 176 ? 17.472 14.143 -17.098 1.00 51.75 176 ALA A N 1
ATOM 1309 C CA . ALA A 1 176 ? 17.285 15.202 -16.110 1.00 51.75 176 ALA A CA 1
ATOM 1310 C C . ALA A 1 176 ? 15.800 15.533 -15.874 1.00 51.75 176 ALA A C 1
ATOM 1312 O O . ALA A 1 176 ? 15.416 15.732 -14.727 1.00 51.75 176 ALA A O 1
ATOM 1313 N N . ALA A 1 177 ? 14.951 15.525 -16.908 1.00 54.09 177 ALA A N 1
ATOM 1314 C CA . ALA A 1 177 ? 13.512 15.766 -16.775 1.00 54.09 177 ALA A CA 1
ATOM 1315 C C . ALA A 1 177 ? 12.788 14.644 -16.009 1.00 54.09 177 ALA A C 1
ATOM 1317 O O . ALA A 1 177 ? 11.965 14.934 -15.141 1.00 54.09 177 ALA A O 1
ATOM 1318 N N . ILE A 1 178 ? 13.136 13.373 -16.256 1.00 56.25 178 ILE A N 1
ATOM 1319 C CA . ILE A 1 178 ? 12.616 12.233 -15.476 1.00 56.25 178 ILE A CA 1
ATOM 1320 C C . ILE A 1 178 ? 13.046 12.348 -14.009 1.00 56.25 178 ILE A C 1
ATOM 1322 O O . ILE A 1 178 ? 12.227 12.201 -13.101 1.00 56.25 178 ILE A O 1
ATOM 1326 N N . THR A 1 179 ? 14.323 12.655 -13.769 1.00 53.03 179 THR A N 1
ATOM 1327 C CA . THR A 1 179 ? 14.876 12.777 -12.412 1.00 53.03 179 THR A CA 1
ATOM 1328 C C . THR A 1 179 ? 14.275 13.975 -11.668 1.00 53.03 179 THR A C 1
ATOM 1330 O O . THR A 1 179 ? 13.921 13.858 -10.497 1.00 53.03 179 THR A O 1
ATOM 1333 N N . ALA A 1 180 ? 14.089 15.109 -12.349 1.00 50.38 180 ALA A N 1
ATOM 1334 C CA . ALA A 1 180 ? 13.433 16.297 -11.808 1.00 50.38 180 ALA A CA 1
ATOM 1335 C C . ALA A 1 180 ? 11.949 16.048 -11.519 1.00 50.38 180 ALA A C 1
ATOM 1337 O O . ALA A 1 180 ? 11.456 16.496 -10.489 1.00 50.38 180 ALA A O 1
ATOM 1338 N N . GLY A 1 181 ? 11.254 15.284 -12.365 1.00 55.44 181 GLY A N 1
ATOM 1339 C CA . GLY A 1 181 ? 9.896 14.826 -12.090 1.00 55.44 181 GLY A CA 1
ATOM 1340 C C . GLY A 1 181 ? 9.833 13.970 -10.820 1.00 55.44 181 GLY A C 1
ATOM 1341 O O . GLY A 1 181 ? 9.056 14.266 -9.914 1.00 55.44 181 GLY A O 1
ATOM 1342 N N . LEU A 1 182 ? 10.696 12.956 -10.710 1.00 52.81 182 LEU A N 1
ATOM 1343 C CA . LEU A 1 182 ? 10.788 12.099 -9.521 1.00 52.81 182 LEU A CA 1
ATOM 1344 C C . LEU A 1 182 ? 11.087 12.910 -8.246 1.00 52.81 182 LEU A C 1
ATOM 1346 O O . LEU A 1 182 ? 10.446 12.698 -7.218 1.00 52.81 182 LEU A O 1
ATOM 1350 N N . LEU A 1 183 ? 11.998 13.884 -8.313 1.00 49.78 183 LEU A N 1
ATOM 1351 C CA . LEU A 1 183 ? 12.334 14.759 -7.184 1.00 49.78 183 LEU A CA 1
ATOM 1352 C C . LEU A 1 183 ? 11.212 15.753 -6.839 1.00 49.78 183 LEU A C 1
ATOM 1354 O O . LEU A 1 183 ? 10.939 15.967 -5.660 1.00 49.78 183 LEU A O 1
ATOM 1358 N N . ALA A 1 184 ? 10.513 16.309 -7.832 1.00 49.59 184 ALA A N 1
ATOM 1359 C CA . ALA A 1 184 ? 9.381 17.215 -7.620 1.00 49.59 184 ALA A CA 1
ATOM 1360 C C . ALA A 1 184 ? 8.192 16.515 -6.941 1.00 49.59 184 ALA A C 1
ATOM 1362 O O . ALA A 1 184 ? 7.471 17.132 -6.160 1.00 49.59 184 ALA A O 1
ATOM 1363 N N . THR A 1 185 ? 8.020 15.206 -7.161 1.00 51.75 185 THR A N 1
ATOM 1364 C CA . THR A 1 185 ? 7.029 14.411 -6.414 1.00 51.75 185 THR A CA 1
ATOM 1365 C C . THR A 1 185 ? 7.426 14.136 -4.962 1.00 51.75 185 THR A C 1
ATOM 1367 O O . THR A 1 185 ? 6.559 13.805 -4.157 1.00 51.75 185 THR A O 1
ATOM 1370 N N . GLN A 1 186 ? 8.702 14.313 -4.596 1.00 48.38 186 GLN A N 1
ATOM 1371 C CA . GLN A 1 186 ? 9.162 14.204 -3.208 1.00 48.38 186 GLN A CA 1
ATOM 1372 C C . GLN A 1 186 ? 9.172 15.542 -2.455 1.00 48.38 186 GLN A C 1
ATOM 1374 O O . GLN A 1 186 ? 9.049 15.530 -1.232 1.00 48.38 186 GLN A O 1
ATOM 1379 N N . SER A 1 187 ? 9.334 16.682 -3.138 1.00 41.56 187 SER A N 1
ATOM 1380 C CA . SER A 1 187 ? 9.733 17.935 -2.477 1.00 41.56 187 SER A CA 1
ATOM 1381 C C . SER A 1 187 ? 8.613 18.897 -2.076 1.00 41.56 187 SER A C 1
ATOM 1383 O O . SER A 1 187 ? 8.893 19.835 -1.334 1.00 41.56 187 SER A O 1
ATOM 1385 N N . GLY A 1 188 ? 7.354 18.692 -2.462 1.00 41.28 188 GLY A N 1
ATOM 1386 C CA . GLY A 1 188 ? 6.290 19.526 -1.902 1.00 41.28 188 GLY A CA 1
ATOM 1387 C C . GLY A 1 188 ? 5.055 19.668 -2.763 1.00 41.28 188 GLY A C 1
ATOM 1388 O O . GLY A 1 188 ? 4.961 20.541 -3.616 1.00 41.28 188 GLY A O 1
ATOM 1389 N N . SER A 1 189 ? 4.034 18.896 -2.426 1.00 37.81 189 SER A N 1
ATOM 1390 C CA . SER A 1 189 ? 2.691 19.454 -2.384 1.00 37.81 189 SER A CA 1
ATOM 1391 C C . SER A 1 189 ? 1.930 18.754 -1.272 1.00 37.81 189 SER A C 1
ATOM 1393 O O . SER A 1 189 ? 1.929 17.531 -1.155 1.00 37.81 189 SER A O 1
ATOM 1395 N N . SER A 1 190 ? 1.296 19.555 -0.427 1.00 38.81 190 SER A N 1
ATOM 1396 C CA . SER A 1 190 ? 0.296 19.167 0.562 1.00 38.81 190 SER A CA 1
ATOM 1397 C C . SER A 1 190 ? -0.995 18.673 -0.111 1.00 38.81 190 SER A C 1
ATOM 1399 O O . SER A 1 190 ? -2.100 19.017 0.302 1.00 38.81 190 SER A O 1
ATOM 1401 N N . VAL A 1 191 ? -0.871 17.862 -1.165 1.00 41.03 191 VAL A N 1
ATOM 1402 C CA . VAL A 1 191 ? -1.961 17.026 -1.658 1.00 41.03 191 VAL A CA 1
ATOM 1403 C C . VAL A 1 191 ? -2.212 16.038 -0.535 1.00 41.03 191 VAL A C 1
ATOM 1405 O O . VAL A 1 191 ? -1.356 15.204 -0.258 1.00 41.03 191 VAL A O 1
ATOM 1408 N N . TYR A 1 192 ? -3.319 16.251 0.178 1.00 36.94 192 TYR A N 1
ATOM 1409 C CA . TYR A 1 192 ? -3.787 15.487 1.327 1.00 36.94 192 TYR A CA 1
ATOM 1410 C C . TYR A 1 192 ? -3.194 14.080 1.365 1.00 36.94 192 TYR A C 1
ATOM 1412 O O . TYR A 1 192 ? -3.629 13.186 0.641 1.00 36.94 192 TYR A O 1
ATOM 1420 N N . TRP A 1 193 ? -2.190 13.908 2.227 1.00 37.44 193 TRP A N 1
ATOM 1421 C CA . TRP A 1 193 ? -1.694 12.608 2.642 1.00 37.44 193 TRP A CA 1
ATOM 1422 C C . TRP A 1 193 ? -2.832 11.918 3.392 1.00 37.44 193 TRP A C 1
ATOM 1424 O O . TRP A 1 193 ? -2.879 11.927 4.620 1.00 37.44 193 TRP A O 1
ATOM 1434 N N . GLN A 1 194 ? -3.789 11.343 2.665 1.00 40.75 194 GLN A N 1
ATOM 1435 C CA . GLN A 1 194 ? -4.587 10.288 3.252 1.00 40.75 194 GLN A CA 1
ATOM 1436 C C . GLN A 1 194 ? -3.617 9.145 3.559 1.00 40.75 194 GLN A C 1
ATOM 1438 O O . GLN A 1 194 ? -2.872 8.723 2.665 1.00 40.75 194 GLN A O 1
ATOM 1443 N N . PRO A 1 195 ? -3.572 8.654 4.807 1.00 38.09 195 PRO A N 1
ATOM 1444 C CA . PRO A 1 195 ? -2.765 7.498 5.156 1.00 38.09 195 PRO A CA 1
ATOM 1445 C C . PRO A 1 195 ? -3.293 6.284 4.377 1.00 38.09 195 PRO A C 1
ATOM 1447 O O . PRO A 1 195 ? -4.213 5.605 4.815 1.00 38.09 195 PRO A O 1
ATOM 1450 N N . GLY A 1 196 ? -2.740 6.046 3.185 1.00 44.19 196 GLY A N 1
ATOM 1451 C CA . GLY A 1 196 ? -3.130 4.940 2.307 1.00 44.19 196 GLY A CA 1
ATOM 1452 C C . GLY A 1 196 ? -3.146 5.235 0.804 1.00 44.19 196 GLY A C 1
ATOM 1453 O O . GLY A 1 196 ? -3.042 4.285 0.035 1.00 44.19 196 GLY A O 1
ATOM 1454 N N . GLY A 1 197 ? -3.212 6.496 0.362 1.00 40.94 197 GLY A N 1
ATOM 1455 C CA . GLY A 1 197 ? -3.375 6.830 -1.060 1.00 40.94 197 GLY A CA 1
ATOM 1456 C C . GLY A 1 197 ? -2.255 7.714 -1.601 1.00 40.94 197 GLY A C 1
ATOM 1457 O O . GLY A 1 197 ? -2.262 8.920 -1.387 1.00 40.94 197 GLY A O 1
ATOM 1458 N N . TRP A 1 198 ? -1.304 7.136 -2.337 1.00 45.94 198 TRP A N 1
ATOM 1459 C CA . TRP A 1 198 ? -0.502 7.931 -3.275 1.00 45.94 198 TRP A CA 1
ATOM 1460 C C . TRP A 1 198 ? -1.396 8.328 -4.458 1.00 45.94 198 TRP A C 1
ATOM 1462 O O . TRP A 1 198 ? -2.230 7.510 -4.852 1.00 45.94 198 TRP A O 1
ATOM 1472 N N . PRO A 1 199 ? -1.218 9.507 -5.084 1.00 50.66 199 PRO A N 1
ATOM 1473 C CA . PRO A 1 199 ? -1.869 9.806 -6.352 1.00 50.66 199 PRO A CA 1
ATOM 1474 C C . PRO A 1 199 ? -1.222 8.934 -7.437 1.00 50.66 199 PRO A C 1
ATOM 1476 O O . PRO A 1 199 ? -0.248 9.322 -8.084 1.00 50.66 199 PRO A O 1
ATOM 1479 N N . THR A 1 200 ? -1.735 7.714 -7.600 1.00 55.12 200 THR A N 1
ATOM 1480 C CA . THR A 1 200 ? -1.284 6.710 -8.580 1.00 55.12 200 THR A CA 1
ATOM 1481 C C . THR A 1 200 ? -1.245 7.286 -9.994 1.00 55.12 200 THR A C 1
ATOM 1483 O O . THR A 1 200 ? -0.298 7.041 -10.736 1.00 55.12 200 THR A O 1
ATOM 1486 N N . THR A 1 201 ? -2.155 8.213 -10.296 1.00 57.34 201 THR A N 1
ATOM 1487 C CA . THR A 1 201 ? -2.243 8.935 -11.570 1.00 57.34 201 THR A CA 1
ATOM 1488 C C . THR A 1 201 ? -0.988 9.734 -11.935 1.00 57.34 201 THR A C 1
ATOM 1490 O O . THR A 1 201 ? -0.729 9.958 -13.115 1.00 57.34 201 THR A O 1
ATOM 1493 N N . ALA A 1 202 ? -0.205 10.208 -10.957 1.00 57.72 202 ALA A N 1
ATOM 1494 C CA . ALA A 1 202 ? 1.023 10.956 -11.234 1.00 57.72 202 ALA A CA 1
ATOM 1495 C C . ALA A 1 202 ? 2.149 10.016 -11.680 1.00 57.72 202 ALA A C 1
ATOM 1497 O O . ALA A 1 202 ? 2.779 10.258 -12.708 1.00 57.72 202 ALA A O 1
ATOM 1498 N N . LEU A 1 203 ? 2.341 8.909 -10.957 1.00 59.16 203 LEU A N 1
ATOM 1499 C CA . LEU A 1 203 ? 3.319 7.880 -11.311 1.00 59.16 203 LEU A CA 1
ATOM 1500 C C . LEU A 1 203 ? 2.979 7.249 -12.671 1.00 59.16 203 LEU A C 1
ATOM 1502 O O . LEU A 1 203 ? 3.861 7.060 -13.498 1.00 59.16 203 LEU A O 1
ATOM 1506 N N . GLU A 1 204 ? 1.697 6.995 -12.933 1.00 56.28 204 GLU A N 1
ATOM 1507 C CA . GLU A 1 204 ? 1.191 6.484 -14.212 1.00 56.28 204 GLU A CA 1
ATOM 1508 C C . GLU A 1 204 ? 1.502 7.402 -15.387 1.00 56.28 204 GLU A C 1
ATOM 1510 O O . GLU A 1 204 ? 2.031 6.958 -16.405 1.00 56.28 204 GLU A O 1
ATOM 1515 N N . ARG A 1 205 ? 1.208 8.700 -15.245 1.00 61.28 205 ARG A N 1
ATOM 1516 C CA . ARG A 1 205 ? 1.517 9.688 -16.282 1.00 61.28 205 ARG A CA 1
ATOM 1517 C C . ARG A 1 205 ? 3.018 9.806 -16.494 1.00 61.28 205 ARG A C 1
ATOM 1519 O O . ARG A 1 205 ? 3.451 9.933 -17.631 1.00 61.28 205 ARG A O 1
ATOM 1526 N N . MET A 1 206 ? 3.809 9.729 -15.429 1.00 59.81 206 MET A N 1
ATOM 1527 C CA . MET A 1 206 ? 5.266 9.780 -15.524 1.00 59.81 206 MET A CA 1
ATOM 1528 C C . MET A 1 206 ? 5.843 8.561 -16.230 1.00 59.81 206 MET A C 1
ATOM 1530 O O . MET A 1 206 ? 6.675 8.730 -17.116 1.00 59.81 206 MET A O 1
ATOM 1534 N N . LEU A 1 207 ? 5.379 7.359 -15.884 1.00 62.47 207 LEU A N 1
ATOM 1535 C CA . LEU A 1 207 ? 5.803 6.126 -16.540 1.00 62.47 207 LEU A CA 1
ATOM 1536 C C . LEU A 1 207 ? 5.363 6.110 -18.002 1.00 62.47 207 LEU A C 1
ATOM 1538 O O . LEU A 1 207 ? 6.198 5.913 -18.872 1.00 62.47 207 LEU A O 1
ATOM 1542 N N . GLY A 1 208 ? 4.103 6.444 -18.293 1.00 63.06 208 GLY A N 1
ATOM 1543 C CA . GLY A 1 208 ? 3.611 6.531 -19.667 1.00 63.06 208 GLY A CA 1
ATOM 1544 C C . GLY A 1 208 ? 4.388 7.545 -20.511 1.00 63.06 208 GLY A C 1
ATOM 1545 O O . GLY A 1 208 ? 4.802 7.232 -21.626 1.00 63.06 208 GLY A O 1
ATOM 1546 N N . VAL A 1 209 ? 4.643 8.746 -19.980 1.00 63.19 209 VAL A N 1
ATOM 1547 C CA . VAL A 1 209 ? 5.452 9.761 -20.671 1.00 63.19 209 VAL A CA 1
ATOM 1548 C C . VAL A 1 209 ? 6.881 9.266 -20.874 1.00 63.19 209 VAL A C 1
ATOM 1550 O O . VAL A 1 209 ? 7.397 9.424 -21.980 1.00 63.19 209 VAL A O 1
ATOM 1553 N N . ALA A 1 210 ? 7.503 8.643 -19.868 1.00 61.25 210 ALA A N 1
ATOM 1554 C CA . ALA A 1 210 ? 8.857 8.102 -19.961 1.00 61.25 210 ALA A CA 1
ATOM 1555 C C . ALA A 1 210 ? 8.968 6.993 -21.020 1.00 61.25 210 ALA A C 1
ATOM 1557 O O . ALA A 1 210 ? 9.871 7.048 -21.851 1.00 61.25 210 ALA A O 1
ATOM 1558 N N . SER A 1 211 ? 8.025 6.048 -21.061 1.00 61.59 211 SER A N 1
ATOM 1559 C CA . SER A 1 211 ? 7.994 4.965 -22.052 1.00 61.59 211 SER A CA 1
ATOM 1560 C C . SER A 1 211 ? 7.815 5.498 -23.479 1.00 61.59 211 SER A C 1
ATOM 1562 O O . SER A 1 211 ? 8.582 5.146 -24.376 1.00 61.59 211 SER A O 1
ATOM 1564 N N . TRP A 1 212 ? 6.857 6.405 -23.713 1.00 62.12 212 TRP A N 1
ATOM 1565 C CA . TRP A 1 212 ? 6.613 6.963 -25.053 1.00 62.12 212 TRP A CA 1
ATOM 1566 C C . TRP A 1 212 ? 7.794 7.766 -25.594 1.00 62.12 212 TRP A C 1
ATOM 1568 O O . TRP A 1 212 ? 8.175 7.635 -26.756 1.00 62.12 212 TRP A O 1
ATOM 1578 N N . SER A 1 213 ? 8.397 8.596 -24.757 1.00 59.28 213 SER A N 1
ATOM 1579 C CA . SER A 1 213 ? 9.551 9.413 -25.144 1.00 59.28 213 SER A CA 1
ATOM 1580 C C . SER A 1 213 ? 10.818 8.583 -25.362 1.00 59.28 213 SER A C 1
ATOM 1582 O O . SER A 1 213 ? 11.610 8.905 -26.248 1.00 59.28 213 SER A O 1
ATOM 1584 N N . LEU A 1 214 ? 10.984 7.474 -24.643 1.00 61.00 214 LEU A N 1
ATOM 1585 C CA . LEU A 1 214 ? 12.020 6.472 -24.893 1.00 61.00 214 LEU A CA 1
ATOM 1586 C C . LEU A 1 214 ? 11.854 5.763 -26.241 1.00 61.00 214 LEU A C 1
ATOM 1588 O O . LEU A 1 214 ? 12.833 5.604 -26.978 1.00 61.00 214 LEU A O 1
ATOM 1592 N N . ILE A 1 215 ? 10.622 5.380 -26.587 1.00 63.38 215 ILE A N 1
ATOM 1593 C CA . ILE A 1 215 ? 10.287 4.813 -27.901 1.00 63.38 215 ILE A CA 1
ATOM 1594 C C . ILE A 1 215 ? 10.623 5.826 -29.000 1.00 63.38 215 ILE A C 1
ATOM 1596 O O . ILE A 1 215 ? 11.353 5.505 -29.937 1.00 63.38 215 ILE A O 1
ATOM 1600 N N . LEU A 1 216 ? 10.163 7.073 -28.856 1.00 62.31 216 LEU A N 1
ATOM 1601 C CA . LEU A 1 216 ? 10.429 8.143 -29.821 1.00 62.31 216 LEU A CA 1
ATOM 1602 C C . LEU A 1 216 ? 11.926 8.453 -29.953 1.00 62.31 216 LEU A C 1
ATOM 1604 O O . LEU A 1 216 ? 12.416 8.624 -31.067 1.00 62.31 216 LEU A O 1
ATOM 1608 N N . SER A 1 217 ? 12.670 8.468 -28.844 1.00 61.56 217 SER A N 1
ATOM 1609 C CA . SER A 1 217 ? 14.123 8.688 -28.851 1.00 61.56 217 SER A CA 1
ATOM 1610 C C . SER A 1 217 ? 14.853 7.553 -29.565 1.00 61.56 217 SER A C 1
ATOM 1612 O O . SER A 1 217 ? 15.772 7.796 -30.344 1.00 61.56 217 SER A O 1
ATOM 1614 N N . SER A 1 218 ? 14.416 6.310 -29.361 1.00 63.47 218 SER A N 1
ATOM 1615 C CA . SER A 1 218 ? 15.000 5.137 -30.018 1.00 63.47 218 SER A CA 1
ATOM 1616 C C . SER A 1 218 ? 14.719 5.123 -31.524 1.00 63.47 218 SER A C 1
ATOM 1618 O O . SER A 1 218 ? 15.621 4.835 -32.310 1.00 63.47 218 SER A O 1
ATOM 1620 N N . LEU A 1 219 ? 13.508 5.512 -31.943 1.00 65.25 219 LEU A N 1
ATOM 1621 C CA . LEU A 1 219 ? 13.156 5.698 -33.356 1.00 65.25 219 LEU A CA 1
ATOM 1622 C C . LEU A 1 219 ? 13.968 6.827 -34.004 1.00 65.25 219 LEU A C 1
ATOM 1624 O O . LEU A 1 219 ? 14.507 6.649 -35.096 1.00 65.25 219 LEU A O 1
ATOM 1628 N N . ALA A 1 220 ? 14.106 7.964 -33.319 1.00 65.88 220 ALA A N 1
ATOM 1629 C CA . ALA A 1 220 ? 14.905 9.090 -33.792 1.00 65.88 220 ALA A CA 1
ATOM 1630 C C . ALA A 1 220 ? 16.389 8.718 -33.940 1.00 65.88 220 ALA A C 1
ATOM 1632 O O . ALA A 1 220 ? 17.016 9.092 -34.932 1.00 65.88 220 ALA A O 1
ATOM 1633 N N . LEU A 1 221 ? 16.942 7.939 -33.001 1.00 66.00 221 LEU A N 1
ATOM 1634 C CA . LEU A 1 221 ? 18.314 7.442 -33.100 1.00 66.00 221 LEU A CA 1
ATOM 1635 C C . LEU A 1 221 ? 18.478 6.459 -34.258 1.00 66.00 221 LEU A C 1
ATOM 1637 O O . LEU A 1 221 ? 19.431 6.575 -35.020 1.00 66.00 221 LEU A O 1
ATOM 1641 N N . GLY A 1 222 ? 17.541 5.521 -34.422 1.00 67.12 222 GLY A N 1
ATOM 1642 C CA . GLY A 1 222 ? 17.547 4.587 -35.548 1.00 67.12 222 GLY A CA 1
ATOM 1643 C C . GLY A 1 222 ? 17.541 5.318 -36.892 1.00 67.12 222 GLY A C 1
ATOM 1644 O O . GLY A 1 222 ? 18.352 5.012 -37.765 1.00 67.12 222 GLY A O 1
ATOM 1645 N N . PHE A 1 223 ? 16.699 6.347 -37.026 1.00 68.62 223 PHE A N 1
ATOM 1646 C CA . PHE A 1 223 ? 16.650 7.194 -38.217 1.00 68.62 223 PHE A CA 1
ATOM 1647 C C . PHE A 1 223 ? 17.949 7.985 -38.432 1.00 68.62 223 PHE A C 1
ATOM 1649 O O . PHE A 1 223 ? 18.441 8.075 -39.557 1.00 68.62 223 PHE A O 1
ATOM 1656 N N . TYR A 1 224 ? 18.533 8.530 -37.362 1.00 70.50 224 TYR A N 1
ATOM 1657 C CA . TYR A 1 224 ? 19.809 9.242 -37.425 1.00 70.50 224 TYR A CA 1
ATOM 1658 C C . TYR A 1 224 ? 20.948 8.334 -37.905 1.00 70.50 224 TYR A C 1
ATOM 1660 O O . TYR A 1 224 ? 21.649 8.672 -38.857 1.00 70.50 224 TYR A O 1
ATOM 1668 N N . LEU A 1 225 ? 21.097 7.153 -37.300 1.00 66.12 225 LEU A N 1
ATOM 1669 C CA . LEU A 1 225 ? 22.142 6.199 -37.675 1.00 66.12 225 LEU A CA 1
ATOM 1670 C C . LEU A 1 225 ? 21.966 5.693 -39.116 1.00 66.12 225 LEU A C 1
ATOM 1672 O O . LEU A 1 225 ? 22.956 5.506 -39.824 1.00 66.12 225 LEU A O 1
ATOM 1676 N N . PHE A 1 226 ? 20.718 5.518 -39.564 1.00 67.50 226 PHE A N 1
ATOM 1677 C CA . PHE A 1 226 ? 20.402 5.192 -40.955 1.00 67.50 226 PHE A CA 1
ATOM 1678 C C . PHE A 1 226 ? 20.846 6.306 -41.914 1.00 67.50 226 PHE A C 1
ATOM 1680 O O . PHE A 1 226 ? 21.494 6.034 -42.925 1.00 67.50 226 PHE A O 1
ATOM 1687 N N . ARG A 1 227 ? 20.551 7.570 -41.578 1.00 76.38 227 ARG A N 1
ATOM 1688 C CA . ARG A 1 227 ? 20.933 8.740 -42.382 1.00 76.38 227 ARG A CA 1
ATOM 1689 C C . ARG A 1 227 ? 22.450 8.886 -42.518 1.00 76.38 227 ARG A C 1
ATOM 1691 O O . ARG A 1 227 ? 22.926 9.168 -43.614 1.00 76.38 227 ARG A O 1
ATOM 1698 N N . GLU A 1 228 ? 23.192 8.678 -41.434 1.00 76.06 228 GLU A N 1
ATOM 1699 C CA . GLU A 1 228 ? 24.658 8.815 -41.397 1.00 76.06 228 GLU A CA 1
ATOM 1700 C C . GLU A 1 228 ? 25.405 7.630 -42.027 1.00 76.06 228 GLU A C 1
ATOM 1702 O O . GLU A 1 228 ? 26.633 7.620 -42.067 1.00 76.06 228 GLU A O 1
ATOM 1707 N N . ARG A 1 229 ? 24.681 6.621 -42.536 1.00 76.56 229 ARG A N 1
ATOM 1708 C CA . ARG A 1 229 ? 25.258 5.412 -43.148 1.00 76.56 229 ARG A CA 1
ATOM 1709 C C . ARG A 1 229 ? 26.290 4.728 -42.250 1.00 76.56 229 ARG A C 1
ATOM 1711 O O . ARG A 1 229 ? 27.292 4.209 -42.740 1.00 76.56 229 ARG A O 1
ATOM 1718 N N . VAL A 1 230 ? 26.026 4.717 -40.946 1.00 72.81 230 VAL A N 1
ATOM 1719 C CA . VAL A 1 230 ? 26.863 4.028 -39.961 1.00 72.81 230 VAL A CA 1
ATOM 1720 C C . VAL A 1 230 ? 27.058 2.575 -40.391 1.00 72.81 230 VAL A C 1
ATOM 1722 O O . VAL A 1 230 ? 26.138 1.954 -40.934 1.00 72.81 230 VAL A O 1
ATOM 1725 N N . GLU A 1 231 ? 28.262 2.038 -40.178 1.00 77.75 231 GLU A N 1
ATOM 1726 C CA . GLU A 1 231 ? 28.548 0.653 -40.536 1.00 77.75 231 GLU A CA 1
ATOM 1727 C C . GLU A 1 231 ? 27.531 -0.292 -39.871 1.00 77.75 231 GLU A C 1
ATOM 1729 O O . GLU A 1 231 ? 27.215 -0.121 -38.687 1.00 77.75 231 GLU A O 1
ATOM 1734 N N . PRO A 1 232 ? 27.036 -1.324 -40.579 1.00 69.38 232 PRO A N 1
ATOM 1735 C CA . PRO A 1 232 ? 26.003 -2.222 -40.058 1.00 69.38 232 PRO A CA 1
ATOM 1736 C C . PRO A 1 232 ? 26.348 -2.831 -38.693 1.00 69.38 232 PRO A C 1
ATOM 1738 O O . PRO A 1 232 ? 25.476 -3.001 -37.839 1.00 69.38 232 PRO A O 1
ATOM 1741 N N . GLY A 1 233 ? 27.634 -3.118 -38.461 1.00 72.19 233 GLY A N 1
ATOM 1742 C CA . GLY A 1 233 ? 28.125 -3.637 -37.185 1.00 72.19 233 GLY A CA 1
ATOM 1743 C C . GLY A 1 233 ? 27.997 -2.637 -36.032 1.00 72.19 233 GLY A C 1
ATOM 1744 O O . GLY A 1 233 ? 27.609 -3.024 -34.928 1.00 72.19 233 GLY A O 1
ATOM 1745 N N . GLU A 1 234 ? 28.276 -1.353 -36.268 1.00 72.31 234 GLU A N 1
ATOM 1746 C CA . GLU A 1 234 ? 28.078 -0.297 -35.269 1.00 72.31 234 GLU A CA 1
ATOM 1747 C C . GLU A 1 234 ? 26.588 -0.033 -35.022 1.00 72.31 234 GLU A C 1
ATOM 1749 O O . GLU A 1 234 ? 26.176 0.091 -33.866 1.00 72.31 234 GLU A O 1
ATOM 1754 N N . PHE A 1 235 ? 25.769 -0.028 -36.080 1.00 67.94 235 PHE A N 1
ATOM 1755 C CA . PHE A 1 235 ? 24.316 0.119 -35.969 1.00 67.94 235 PHE A CA 1
ATOM 1756 C C . PHE A 1 235 ? 23.710 -0.968 -35.070 1.00 67.94 235 PHE A C 1
ATOM 1758 O O . PHE A 1 235 ? 22.972 -0.668 -34.129 1.00 67.94 235 PHE A O 1
ATOM 1765 N N . PHE A 1 236 ? 24.069 -2.233 -35.309 1.00 66.94 236 PHE A N 1
ATOM 1766 C CA . PHE A 1 236 ? 23.571 -3.369 -34.532 1.00 66.94 236 PHE A CA 1
ATOM 1767 C C . PHE A 1 236 ? 23.991 -3.293 -33.055 1.00 66.94 236 PHE A C 1
ATOM 1769 O O . PHE A 1 236 ? 23.167 -3.506 -32.164 1.00 66.94 236 PHE A O 1
ATOM 1776 N N . ARG A 1 237 ? 25.250 -2.921 -32.774 1.00 71.25 237 ARG A N 1
ATOM 1777 C CA . ARG A 1 237 ? 25.740 -2.735 -31.395 1.00 71.25 237 ARG A CA 1
ATOM 1778 C C . ARG A 1 237 ? 24.983 -1.627 -30.661 1.00 71.25 237 ARG A C 1
ATOM 1780 O O . ARG A 1 237 ? 24.615 -1.816 -29.503 1.00 71.25 237 ARG A O 1
ATOM 1787 N N . LEU A 1 238 ? 24.729 -0.493 -31.317 1.00 69.44 238 LEU A N 1
ATOM 1788 C CA . LEU A 1 238 ? 23.976 0.619 -30.727 1.00 69.44 238 LEU A CA 1
ATOM 1789 C C . LEU A 1 238 ? 22.506 0.250 -30.487 1.00 69.44 238 LEU A C 1
ATOM 1791 O O . LEU A 1 238 ? 21.977 0.543 -29.416 1.00 69.44 238 LEU A O 1
ATOM 1795 N N . GLY A 1 239 ? 21.869 -0.450 -31.430 1.00 69.00 239 GLY A N 1
ATOM 1796 C CA . GLY A 1 239 ? 20.500 -0.953 -31.280 1.00 69.00 239 GLY A CA 1
ATOM 1797 C C . GLY A 1 239 ? 20.342 -1.935 -30.113 1.00 69.00 239 GLY A C 1
ATOM 1798 O O . GLY A 1 239 ? 19.408 -1.812 -29.317 1.00 69.00 239 GLY A O 1
ATOM 1799 N N . LEU A 1 240 ? 21.283 -2.872 -29.951 1.00 67.50 240 LEU A N 1
ATOM 1800 C CA . LEU A 1 240 ? 21.311 -3.784 -28.801 1.00 67.50 240 LEU A CA 1
ATOM 1801 C C . LEU A 1 240 ? 21.500 -3.042 -27.473 1.00 67.50 240 LEU A C 1
ATOM 1803 O O . LEU A 1 240 ? 20.820 -3.350 -26.495 1.00 67.50 240 LEU A O 1
ATOM 1807 N N . LEU A 1 241 ? 22.380 -2.039 -27.431 1.00 70.00 241 LEU A N 1
ATOM 1808 C CA . LEU A 1 241 ? 22.580 -1.221 -26.233 1.00 70.00 241 LEU A CA 1
ATOM 1809 C C . LEU A 1 241 ? 21.305 -0.460 -25.846 1.00 70.00 241 LEU A C 1
ATOM 1811 O O . LEU A 1 241 ? 20.920 -0.496 -24.681 1.00 70.00 241 LEU A O 1
ATOM 1815 N N . LEU A 1 242 ? 20.626 0.171 -26.808 1.00 68.62 242 LEU A N 1
ATOM 1816 C CA . LEU A 1 242 ? 19.378 0.913 -26.580 1.00 68.62 242 LEU A CA 1
ATOM 1817 C C . LEU A 1 242 ? 18.235 0.015 -26.119 1.00 68.62 242 LEU A C 1
ATOM 1819 O O . LEU A 1 242 ? 17.566 0.335 -25.143 1.00 68.62 242 LEU A O 1
ATOM 1823 N N . SER A 1 243 ? 18.018 -1.108 -26.803 1.00 67.31 243 SER A N 1
ATOM 1824 C CA . SER A 1 243 ? 16.967 -2.071 -26.445 1.00 67.31 243 SER A CA 1
ATOM 1825 C C . SER A 1 243 ? 17.186 -2.655 -25.051 1.00 67.31 243 SER A C 1
ATOM 1827 O O . SER A 1 243 ? 16.251 -2.717 -24.256 1.00 67.31 243 SER A O 1
ATOM 1829 N N . THR A 1 244 ? 18.432 -2.981 -24.707 1.00 69.06 244 THR A N 1
ATOM 1830 C CA . THR A 1 244 ? 18.799 -3.392 -23.348 1.00 69.06 244 THR A CA 1
ATOM 1831 C C . THR A 1 244 ? 18.477 -2.286 -22.338 1.00 69.06 244 THR A C 1
ATOM 1833 O O . THR A 1 244 ? 17.855 -2.549 -21.312 1.00 69.06 244 THR A O 1
ATOM 1836 N N . TRP A 1 245 ? 18.828 -1.033 -22.644 1.00 69.75 245 TRP A N 1
ATOM 1837 C CA . TRP A 1 245 ? 18.535 0.125 -21.792 1.00 69.75 245 TRP A CA 1
ATOM 1838 C C . TRP A 1 245 ? 17.030 0.336 -21.567 1.00 69.75 245 TRP A C 1
ATOM 1840 O O . TRP A 1 245 ? 16.609 0.585 -20.439 1.00 69.75 245 TRP A O 1
ATOM 1850 N N . LEU A 1 246 ? 16.220 0.184 -22.619 1.00 68.81 246 LEU A N 1
ATOM 1851 C CA . LEU A 1 246 ? 14.757 0.264 -22.563 1.00 68.81 246 LEU A CA 1
ATOM 1852 C C . LEU A 1 246 ? 14.167 -0.789 -21.626 1.00 68.81 246 LEU A C 1
ATOM 1854 O O . LEU A 1 246 ? 13.388 -0.452 -20.739 1.00 68.81 246 LEU A O 1
ATOM 1858 N N . ILE A 1 247 ? 14.580 -2.051 -21.786 1.00 69.44 247 ILE A N 1
ATOM 1859 C CA . ILE A 1 247 ? 14.128 -3.154 -20.927 1.00 69.44 247 ILE A CA 1
ATOM 1860 C C . ILE A 1 247 ? 14.457 -2.853 -19.465 1.00 69.44 247 ILE A C 1
ATOM 1862 O O . ILE A 1 247 ? 13.617 -3.039 -18.586 1.00 69.44 247 ILE A O 1
ATOM 1866 N N . TYR A 1 248 ? 15.665 -2.357 -19.191 1.00 71.62 248 TYR A N 1
ATOM 1867 C CA . TYR A 1 248 ? 16.050 -2.023 -17.827 1.00 71.62 248 TYR A CA 1
ATOM 1868 C C . TYR A 1 248 ? 15.248 -0.854 -17.248 1.00 71.62 248 TYR A C 1
ATOM 1870 O O . TYR A 1 248 ? 14.910 -0.903 -16.068 1.00 71.62 248 TYR A O 1
ATOM 1878 N N . LEU A 1 249 ? 14.913 0.166 -18.040 1.00 70.44 249 LEU A N 1
ATOM 1879 C CA . LEU A 1 249 ? 14.079 1.277 -17.576 1.00 70.44 249 LEU A CA 1
ATOM 1880 C C . LEU A 1 249 ? 12.657 0.841 -17.229 1.00 70.44 249 LEU A C 1
ATOM 1882 O O . LEU A 1 249 ? 12.135 1.282 -16.210 1.00 70.44 249 LEU A O 1
ATOM 1886 N N . GLU A 1 250 ? 12.075 -0.067 -18.009 1.00 70.38 250 GLU A N 1
ATOM 1887 C CA . GLU A 1 250 ? 10.774 -0.678 -17.706 1.00 70.38 250 GLU A CA 1
ATOM 1888 C C . GLU A 1 250 ? 10.840 -1.615 -16.485 1.00 70.38 250 GLU A C 1
ATOM 1890 O O . GLU A 1 250 ? 9.869 -1.776 -15.746 1.00 70.38 250 GLU A O 1
ATOM 1895 N N . LEU A 1 251 ? 12.009 -2.196 -16.200 1.00 74.31 251 LEU A N 1
ATOM 1896 C CA . LEU A 1 251 ? 12.228 -3.014 -15.007 1.00 74.31 251 LEU A CA 1
ATOM 1897 C C . LEU A 1 251 ? 12.238 -2.174 -13.716 1.00 74.31 251 LEU A C 1
ATOM 1899 O O . LEU A 1 251 ? 11.824 -2.664 -12.664 1.00 74.31 251 LEU A O 1
ATOM 1903 N N . VAL A 1 252 ? 12.686 -0.912 -13.766 1.00 77.56 252 VAL A N 1
ATOM 1904 C CA . VAL A 1 252 ? 12.765 -0.022 -12.590 1.00 77.56 252 VAL A CA 1
ATOM 1905 C C . VAL A 1 252 ? 11.421 0.137 -11.861 1.00 77.56 252 VAL A C 1
ATOM 1907 O O . VAL A 1 252 ? 11.395 -0.120 -10.655 1.00 77.56 252 VAL A O 1
ATOM 1910 N N . PRO A 1 253 ? 10.296 0.521 -12.500 1.00 74.19 253 PRO A N 1
ATOM 1911 C CA . PRO A 1 253 ? 9.015 0.642 -11.803 1.00 74.19 253 PRO A CA 1
ATOM 1912 C C . PRO A 1 253 ? 8.541 -0.688 -11.219 1.00 74.19 253 PRO A C 1
ATOM 1914 O O . PRO A 1 253 ? 8.045 -0.710 -10.094 1.00 74.19 253 PRO A O 1
ATOM 1917 N N . VAL A 1 254 ? 8.750 -1.802 -11.927 1.00 77.19 254 VAL A N 1
ATOM 1918 C CA . VAL A 1 254 ? 8.404 -3.145 -11.435 1.00 77.19 254 VAL A CA 1
ATOM 1919 C C . VAL A 1 254 ? 9.203 -3.478 -10.174 1.00 77.19 254 VAL A C 1
ATOM 1921 O O . VAL A 1 254 ? 8.635 -3.928 -9.178 1.00 77.19 254 VAL A O 1
ATOM 1924 N N . LEU A 1 255 ? 10.508 -3.194 -10.170 1.00 80.62 255 LEU A N 1
ATOM 1925 C CA . LEU A 1 255 ? 11.379 -3.384 -9.011 1.00 80.62 255 LEU A CA 1
ATOM 1926 C C . LEU A 1 255 ? 11.008 -2.468 -7.844 1.00 80.62 255 LEU A C 1
ATOM 1928 O O . LEU A 1 255 ? 11.050 -2.909 -6.697 1.00 80.62 255 LEU A O 1
ATOM 1932 N N . LEU A 1 256 ? 10.624 -1.217 -8.109 1.00 79.00 256 LEU A N 1
ATOM 1933 C CA . LEU A 1 256 ? 10.180 -0.278 -7.077 1.00 79.00 256 LEU A CA 1
ATOM 1934 C C . LEU A 1 256 ? 8.855 -0.715 -6.443 1.00 79.00 256 LEU A C 1
ATOM 1936 O O . LEU A 1 256 ? 8.721 -0.665 -5.219 1.00 79.00 256 LEU A O 1
ATOM 1940 N N . LEU A 1 257 ? 7.901 -1.194 -7.245 1.00 77.69 257 LEU A N 1
ATOM 1941 C CA . LEU A 1 257 ? 6.645 -1.765 -6.750 1.00 77.69 257 LEU A CA 1
ATOM 1942 C C . LEU A 1 257 ? 6.903 -3.034 -5.929 1.00 77.69 257 LEU A C 1
ATOM 1944 O O . LEU A 1 257 ? 6.401 -3.162 -4.810 1.00 77.69 257 LEU A O 1
ATOM 1948 N N . TYR A 1 258 ? 7.758 -3.929 -6.430 1.00 83.44 258 TYR A N 1
ATOM 1949 C CA . TYR A 1 258 ? 8.187 -5.119 -5.698 1.00 83.44 258 TYR A CA 1
ATOM 1950 C C . TYR A 1 258 ? 8.874 -4.765 -4.372 1.00 83.44 258 TYR A C 1
ATOM 1952 O O . TYR A 1 258 ? 8.592 -5.373 -3.338 1.00 83.44 258 TYR A O 1
ATOM 1960 N N . TRP A 1 259 ? 9.752 -3.762 -4.367 1.00 86.25 259 TRP A N 1
ATOM 1961 C CA . TRP A 1 259 ? 10.396 -3.286 -3.151 1.00 86.25 259 TRP A CA 1
ATOM 1962 C C . TRP A 1 259 ? 9.354 -2.793 -2.143 1.00 86.25 259 TRP A C 1
ATOM 1964 O O . TRP A 1 259 ? 9.336 -3.269 -1.004 1.00 86.25 259 TRP A O 1
ATOM 1974 N N . ARG A 1 260 ? 8.454 -1.899 -2.580 1.00 82.31 260 ARG A N 1
ATOM 1975 C CA . ARG A 1 260 ? 7.447 -1.227 -1.746 1.00 82.31 260 ARG A CA 1
ATOM 1976 C C . ARG A 1 260 ? 6.458 -2.205 -1.115 1.00 82.31 260 ARG A C 1
ATOM 1978 O O . ARG A 1 260 ? 6.283 -2.185 0.106 1.00 82.31 260 ARG A O 1
ATOM 1985 N N . ASP A 1 261 ? 5.849 -3.055 -1.937 1.00 79.00 261 ASP A N 1
ATOM 1986 C CA . ASP A 1 261 ? 4.673 -3.847 -1.555 1.00 79.00 261 ASP A CA 1
ATOM 1987 C C . ASP A 1 261 ? 4.972 -5.348 -1.445 1.00 79.00 261 ASP A C 1
ATOM 1989 O O . ASP A 1 261 ? 4.321 -6.066 -0.680 1.00 79.00 261 ASP A O 1
ATOM 1993 N N . GLY A 1 262 ? 6.033 -5.815 -2.104 1.00 82.50 262 GLY A N 1
ATOM 1994 C CA . GLY A 1 262 ? 6.424 -7.223 -2.175 1.00 82.50 262 GLY A CA 1
ATOM 1995 C C . GLY A 1 262 ? 5.753 -7.971 -3.313 1.00 82.50 262 GLY A C 1
ATOM 1996 O O . GLY A 1 262 ? 4.968 -7.415 -4.073 1.00 82.50 262 GLY A O 1
ATOM 1997 N N . LEU A 1 263 ? 6.031 -9.273 -3.394 1.00 72.19 263 LEU A N 1
ATOM 1998 C CA . LEU A 1 263 ? 5.258 -10.210 -4.211 1.00 72.19 263 LEU A CA 1
ATOM 1999 C C . LEU A 1 263 ? 3.910 -10.466 -3.526 1.00 72.19 263 LEU A C 1
ATOM 2001 O O . LEU A 1 263 ? 3.702 -11.492 -2.885 1.00 72.19 263 LEU A O 1
ATOM 2005 N N . ARG A 1 264 ? 2.990 -9.505 -3.609 1.00 63.16 264 ARG A N 1
ATOM 2006 C CA . ARG A 1 264 ? 1.591 -9.733 -3.239 1.00 63.16 264 ARG A CA 1
ATOM 2007 C C . ARG A 1 264 ? 0.849 -10.316 -4.436 1.00 63.16 264 ARG A C 1
ATOM 2009 O O . ARG A 1 264 ? 0.077 -9.632 -5.091 1.00 63.16 264 ARG A O 1
ATOM 2016 N N . LEU A 1 265 ? 1.080 -11.601 -4.692 1.00 47.44 265 LEU A N 1
ATOM 2017 C CA . LEU A 1 265 ? 0.100 -12.455 -5.366 1.00 47.44 265 LEU A CA 1
ATOM 2018 C C . LEU A 1 265 ? -0.954 -12.817 -4.316 1.00 47.44 265 LEU A C 1
ATOM 2020 O O . LEU A 1 265 ? -0.953 -13.904 -3.743 1.00 47.44 265 LEU A O 1
ATOM 2024 N N . THR A 1 266 ? -1.785 -11.850 -3.936 1.00 44.00 266 THR A N 1
ATOM 2025 C CA . THR A 1 266 ? -2.942 -12.167 -3.103 1.00 44.00 266 THR A CA 1
ATOM 2026 C C . THR A 1 266 ? -3.941 -12.918 -3.977 1.00 44.00 266 THR A C 1
ATOM 2028 O O . 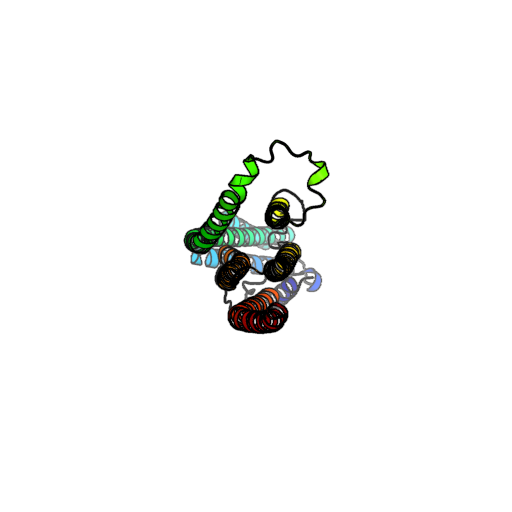THR A 1 266 ? -4.273 -12.460 -5.062 1.00 44.00 266 THR A O 1
ATOM 2031 N N . TRP A 1 267 ? -4.419 -14.075 -3.512 1.00 40.09 267 TRP A N 1
ATOM 2032 C CA . TRP A 1 267 ? -5.519 -14.817 -4.150 1.00 40.09 267 TRP A CA 1
ATOM 2033 C C . TRP A 1 267 ? -6.834 -14.021 -4.180 1.00 40.09 267 TRP A C 1
ATOM 2035 O O . TRP A 1 267 ? -7.750 -14.349 -4.926 1.00 40.09 267 TRP A O 1
ATOM 2045 N N . TYR A 1 268 ? -6.917 -12.952 -3.386 1.00 43.78 268 TYR A N 1
ATOM 2046 C CA . TYR A 1 268 ? -7.896 -11.893 -3.577 1.00 43.78 268 TYR A CA 1
ATOM 2047 C C . TYR A 1 268 ? -7.528 -11.090 -4.814 1.00 43.78 268 TYR A C 1
ATOM 2049 O O . TYR A 1 268 ? -6.420 -10.550 -4.855 1.00 43.78 268 TYR A O 1
ATOM 2057 N N . ILE A 1 269 ? -8.476 -11.041 -5.762 1.00 41.44 269 ILE A N 1
ATOM 2058 C CA . ILE A 1 269 ? -8.487 -10.217 -6.980 1.00 41.44 269 ILE A CA 1
ATOM 2059 C C . ILE A 1 269 ? -7.600 -8.998 -6.725 1.00 41.44 269 ILE A C 1
ATOM 2061 O O . ILE A 1 269 ? -7.980 -8.155 -5.905 1.00 41.44 269 ILE A O 1
ATOM 2065 N N . PRO A 1 270 ? -6.387 -8.950 -7.314 1.00 46.09 270 PRO A N 1
ATOM 2066 C CA . PRO A 1 270 ? -5.532 -7.789 -7.185 1.00 46.09 270 PRO A CA 1
ATOM 2067 C C . PRO A 1 270 ? -6.375 -6.568 -7.509 1.00 46.09 270 PRO A C 1
ATOM 2069 O O . PRO A 1 270 ? -7.224 -6.639 -8.400 1.00 46.09 270 PRO A O 1
ATOM 2072 N N . ASP A 1 271 ? -6.150 -5.472 -6.789 1.00 54.03 271 ASP A N 1
ATOM 2073 C CA . ASP A 1 271 ? -6.715 -4.174 -7.143 1.00 54.03 271 ASP A CA 1
ATOM 2074 C C . ASP A 1 271 ? -6.671 -4.045 -8.673 1.00 54.03 271 ASP A C 1
ATOM 2076 O O . ASP A 1 271 ? -5.629 -4.364 -9.258 1.00 54.03 271 ASP A O 1
ATOM 2080 N N . ALA A 1 272 ? -7.789 -3.721 -9.337 1.00 51.88 272 ALA A N 1
ATOM 2081 C CA . ALA A 1 272 ? -7.938 -3.894 -10.796 1.00 51.88 272 ALA A CA 1
ATOM 2082 C C . ALA A 1 272 ? -6.768 -3.262 -11.581 1.00 51.88 272 ALA A C 1
ATOM 2084 O O . ALA A 1 272 ? -6.367 -3.730 -12.645 1.00 51.88 272 ALA A O 1
ATOM 2085 N N . TRP A 1 273 ? -6.163 -2.246 -10.969 1.00 54.34 273 TRP A N 1
ATOM 2086 C CA . TRP A 1 273 ? -4.904 -1.618 -11.320 1.00 54.34 273 TRP A CA 1
ATOM 2087 C C . TRP A 1 273 ? -3.679 -2.552 -11.424 1.00 54.34 273 TRP A C 1
ATOM 2089 O O . TRP A 1 273 ? -2.989 -2.565 -12.440 1.00 54.34 273 TRP A O 1
ATOM 2099 N N . VAL A 1 274 ? -3.389 -3.353 -10.396 1.00 56.50 274 VAL A N 1
ATOM 2100 C CA . VAL A 1 274 ? -2.276 -4.323 -10.385 1.00 56.50 274 VAL A CA 1
ATOM 2101 C C . VAL A 1 274 ? -2.512 -5.413 -11.430 1.00 56.50 274 VAL A C 1
ATOM 2103 O O . VAL A 1 274 ? -1.578 -5.826 -12.119 1.00 56.50 274 VAL A O 1
ATOM 2106 N N . LEU A 1 275 ? -3.775 -5.818 -11.584 1.00 58.75 275 LEU A N 1
ATOM 2107 C CA . LEU A 1 275 ? -4.231 -6.746 -12.616 1.00 58.75 275 LEU A CA 1
A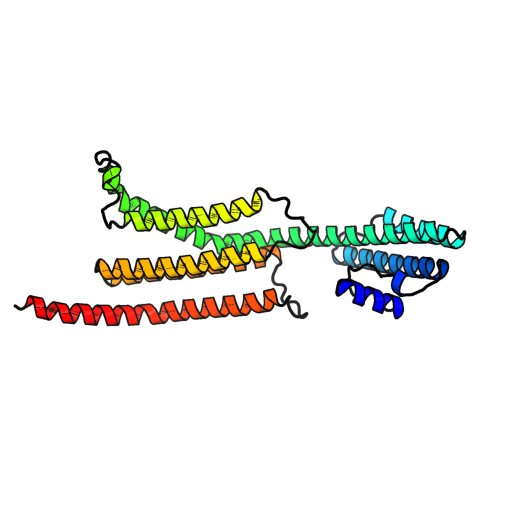TOM 2108 C C . LEU A 1 275 ? -4.062 -6.192 -14.033 1.00 58.75 275 LEU A C 1
ATOM 2110 O O . LEU A 1 275 ? -3.918 -6.983 -14.955 1.00 58.75 275 LEU A O 1
ATOM 2114 N N . TRP A 1 276 ? -4.062 -4.869 -14.213 1.00 61.38 276 TRP A N 1
ATOM 2115 C CA . TRP A 1 276 ? -3.792 -4.224 -15.496 1.00 61.38 276 TRP A CA 1
ATOM 2116 C C . TRP A 1 276 ? -2.290 -4.033 -15.727 1.00 61.38 276 TRP A C 1
ATOM 2118 O O . TRP A 1 276 ? -1.778 -4.392 -16.780 1.00 61.38 276 TRP A O 1
ATOM 2128 N N . LEU A 1 277 ? -1.542 -3.557 -14.727 1.00 60.88 277 LEU A N 1
ATOM 2129 C CA . LEU A 1 277 ? -0.097 -3.329 -14.845 1.00 60.88 277 LEU A CA 1
ATOM 2130 C C . LEU A 1 277 ? 0.696 -4.595 -15.178 1.00 60.88 277 LEU A C 1
ATOM 2132 O O . LEU A 1 277 ? 1.653 -4.524 -15.943 1.00 60.88 277 LEU A O 1
ATOM 2136 N N . TRP A 1 278 ? 0.318 -5.743 -14.618 1.00 61.25 278 TRP A N 1
ATOM 2137 C CA . TRP A 1 278 ? 1.006 -7.012 -14.865 1.00 61.25 278 TRP A CA 1
ATOM 2138 C C . TRP A 1 278 ? 0.973 -7.450 -16.334 1.00 61.25 278 TRP A C 1
ATOM 2140 O O . TRP A 1 278 ? 2.048 -7.602 -16.913 1.00 61.25 278 TRP A O 1
ATOM 2150 N N . PRO A 1 279 ? -0.199 -7.634 -16.971 1.00 58.66 279 PRO A N 1
ATOM 2151 C CA . PRO A 1 279 ? -0.273 -7.971 -18.381 1.00 58.66 279 PRO A CA 1
ATOM 2152 C C . PRO A 1 279 ? 0.287 -6.854 -19.253 1.00 58.66 279 PRO A C 1
ATOM 2154 O O . PRO A 1 279 ? 0.946 -7.178 -20.230 1.00 58.66 279 PRO A O 1
ATOM 2157 N N . THR A 1 280 ? 0.132 -5.570 -18.913 1.00 62.53 280 THR A N 1
ATOM 2158 C CA . THR A 1 280 ? 0.733 -4.486 -19.710 1.00 62.53 280 THR A CA 1
ATOM 2159 C C . THR A 1 280 ? 2.261 -4.543 -19.674 1.00 62.53 280 THR A C 1
ATOM 2161 O O . THR A 1 280 ? 2.889 -4.477 -20.727 1.00 62.53 280 THR A O 1
ATOM 2164 N N . ALA A 1 281 ? 2.869 -4.764 -18.504 1.00 63.31 281 ALA A N 1
ATOM 2165 C CA . ALA A 1 281 ? 4.313 -4.949 -18.368 1.00 63.31 281 ALA A CA 1
ATOM 2166 C C . ALA A 1 281 ? 4.799 -6.214 -19.091 1.00 63.31 281 ALA A C 1
ATOM 2168 O O . ALA A 1 281 ? 5.818 -6.175 -19.775 1.00 63.31 281 ALA A O 1
ATOM 2169 N N . LEU A 1 282 ? 4.053 -7.321 -19.000 1.00 64.31 282 LEU A N 1
ATOM 2170 C CA . LEU A 1 282 ? 4.344 -8.561 -19.729 1.00 64.31 282 LEU A CA 1
ATOM 2171 C C . LEU A 1 282 ? 4.246 -8.364 -21.243 1.00 64.31 282 LEU A C 1
ATOM 2173 O O . LEU A 1 282 ? 5.120 -8.818 -21.972 1.00 64.31 282 LEU A O 1
ATOM 2177 N N . THR A 1 283 ? 3.221 -7.651 -21.708 1.00 61.22 283 THR A N 1
ATOM 2178 C CA . THR A 1 283 ? 3.002 -7.345 -23.127 1.00 61.22 283 THR A CA 1
ATOM 2179 C C . THR A 1 283 ? 4.092 -6.412 -23.645 1.00 61.22 283 THR A C 1
ATOM 2181 O O . THR A 1 283 ? 4.605 -6.638 -24.734 1.00 61.22 283 THR A O 1
ATOM 2184 N N . LEU A 1 284 ? 4.509 -5.416 -22.855 1.00 64.81 284 LEU A N 1
ATOM 2185 C CA . LEU A 1 284 ? 5.641 -4.539 -23.166 1.00 64.81 284 LEU A CA 1
ATOM 2186 C C . LEU A 1 284 ? 6.958 -5.315 -23.228 1.00 64.81 284 LEU A C 1
ATOM 2188 O O . LEU A 1 284 ? 7.704 -5.147 -24.186 1.00 64.81 284 LEU A O 1
ATOM 2192 N N . LEU A 1 285 ? 7.220 -6.208 -22.269 1.00 63.81 285 LEU A N 1
ATOM 2193 C CA . LEU A 1 285 ? 8.384 -7.100 -22.284 1.00 63.81 285 LEU A CA 1
ATOM 2194 C C . LEU A 1 285 ? 8.387 -8.001 -23.519 1.00 63.81 285 LEU A C 1
ATOM 2196 O O . LEU A 1 285 ? 9.418 -8.138 -24.173 1.00 63.81 285 LEU A O 1
ATOM 2200 N N . PHE A 1 286 ? 7.239 -8.584 -23.863 1.00 64.94 286 PHE A N 1
ATOM 2201 C CA . PHE A 1 286 ? 7.104 -9.444 -25.035 1.00 64.94 286 PHE A CA 1
ATOM 2202 C C . PHE A 1 286 ? 7.268 -8.654 -26.335 1.00 64.94 286 PHE A C 1
ATOM 2204 O O . PHE A 1 286 ? 7.948 -9.113 -27.247 1.00 64.94 286 PHE A O 1
ATOM 2211 N N . ALA A 1 287 ? 6.702 -7.449 -26.411 1.00 61.03 287 ALA A N 1
ATOM 2212 C CA . ALA A 1 287 ? 6.849 -6.552 -27.551 1.00 61.03 287 ALA A CA 1
ATOM 2213 C C . ALA A 1 287 ? 8.299 -6.073 -27.710 1.00 61.03 287 ALA A C 1
ATOM 2215 O O . ALA A 1 287 ? 8.807 -6.060 -28.827 1.00 61.03 287 ALA A O 1
ATOM 2216 N N . LEU A 1 288 ? 8.991 -5.747 -26.614 1.00 61.84 288 LEU A N 1
ATOM 2217 C CA . LEU A 1 288 ? 10.418 -5.408 -26.611 1.00 61.84 288 LEU A CA 1
ATOM 2218 C C . LEU A 1 288 ? 11.281 -6.597 -27.034 1.00 61.84 288 LEU A C 1
ATOM 2220 O O . LEU A 1 288 ? 12.179 -6.426 -27.853 1.00 61.84 288 LEU A O 1
ATOM 2224 N N . ALA A 1 289 ? 10.994 -7.798 -26.530 1.00 63.16 289 ALA A N 1
ATOM 2225 C CA . ALA A 1 289 ? 11.702 -9.014 -26.919 1.00 63.16 289 ALA A CA 1
ATOM 2226 C C . ALA A 1 289 ? 11.479 -9.338 -28.405 1.00 63.16 289 ALA A C 1
ATOM 2228 O O . ALA A 1 289 ? 12.433 -9.595 -29.137 1.00 63.16 289 ALA A O 1
ATOM 2229 N N . ALA A 1 290 ? 10.234 -9.251 -28.878 1.00 62.88 290 ALA A N 1
ATOM 2230 C CA . ALA A 1 290 ? 9.893 -9.437 -30.283 1.00 62.88 290 ALA A CA 1
ATOM 2231 C C . ALA A 1 290 ? 10.562 -8.376 -31.168 1.00 62.88 290 ALA A C 1
ATOM 2233 O O . ALA A 1 290 ? 11.156 -8.715 -32.187 1.00 62.88 290 ALA A O 1
ATOM 2234 N N . ALA A 1 291 ? 10.543 -7.105 -30.763 1.00 62.22 291 ALA A N 1
ATOM 2235 C CA . ALA A 1 291 ? 11.215 -6.028 -31.482 1.00 62.22 291 ALA A CA 1
ATOM 2236 C C . ALA A 1 291 ? 12.736 -6.235 -31.524 1.00 62.22 291 ALA A C 1
ATOM 2238 O O . ALA A 1 291 ? 13.340 -6.059 -32.577 1.00 62.22 291 ALA A O 1
ATOM 2239 N N . ALA A 1 292 ? 13.358 -6.677 -30.429 1.00 60.00 292 ALA A N 1
ATOM 2240 C CA . ALA A 1 292 ? 14.787 -6.981 -30.395 1.00 60.00 292 ALA A CA 1
ATOM 2241 C C . ALA A 1 292 ? 15.178 -8.111 -31.365 1.00 60.00 292 ALA A C 1
ATOM 2243 O O . ALA A 1 292 ? 16.287 -8.100 -31.893 1.00 60.00 292 ALA A O 1
ATOM 2244 N N . VAL A 1 293 ? 14.270 -9.054 -31.640 1.00 66.50 293 VAL A N 1
ATOM 2245 C CA . VAL A 1 293 ? 14.487 -10.141 -32.608 1.00 66.50 293 VAL A CA 1
ATOM 2246 C C . VAL A 1 293 ? 14.176 -9.706 -34.045 1.00 66.50 293 VAL A C 1
ATOM 2248 O O . VAL A 1 293 ? 14.912 -10.059 -34.962 1.00 66.50 293 VAL A O 1
ATOM 2251 N N . VAL A 1 294 ? 13.104 -8.936 -34.260 1.00 65.56 294 VAL A N 1
ATOM 2252 C CA . VAL A 1 294 ? 12.572 -8.617 -35.600 1.00 65.56 294 VAL A CA 1
ATOM 2253 C C . VAL A 1 294 ? 13.197 -7.362 -36.208 1.00 65.56 294 VAL A C 1
ATOM 2255 O O . VAL A 1 294 ? 13.434 -7.316 -37.415 1.00 65.56 294 VAL A O 1
ATOM 2258 N N . VAL A 1 295 ? 13.490 -6.338 -35.407 1.00 69.25 295 VAL A N 1
ATOM 2259 C CA . VAL A 1 295 ? 14.020 -5.065 -35.920 1.00 69.25 295 VAL A CA 1
ATOM 2260 C C . VAL A 1 295 ? 15.387 -5.242 -36.588 1.00 69.25 295 VAL A C 1
ATOM 2262 O O . VAL A 1 295 ? 15.553 -4.726 -37.695 1.00 69.25 295 VAL A O 1
ATOM 2265 N N . PRO A 1 296 ? 16.359 -5.986 -36.023 1.00 68.50 296 PRO A N 1
ATOM 2266 C CA . PRO A 1 296 ? 17.657 -6.132 -36.671 1.00 68.50 296 PRO A CA 1
ATOM 2267 C C . PRO A 1 296 ? 17.633 -6.739 -38.085 1.00 68.50 296 PRO A C 1
ATOM 2269 O O . PRO A 1 296 ? 18.237 -6.131 -38.971 1.00 68.50 296 PRO A O 1
ATOM 2272 N N . PRO A 1 297 ? 16.950 -7.872 -38.363 1.00 64.62 297 PRO A N 1
ATOM 2273 C CA . PRO A 1 297 ? 16.905 -8.431 -39.713 1.00 64.62 297 PRO A CA 1
ATOM 2274 C C . PRO A 1 297 ? 16.148 -7.536 -40.698 1.00 64.62 297 PRO A C 1
ATOM 2276 O O . PRO A 1 297 ? 16.568 -7.419 -41.847 1.00 64.62 297 PRO A O 1
ATOM 2279 N N . VAL A 1 298 ? 15.083 -6.851 -40.262 1.00 69.06 298 VAL A N 1
ATOM 2280 C CA . VAL A 1 298 ? 14.357 -5.894 -41.113 1.00 69.06 298 VAL A CA 1
ATOM 2281 C C . VAL A 1 298 ? 15.263 -4.727 -41.502 1.00 69.06 298 VAL A C 1
ATOM 2283 O O . VAL A 1 298 ? 15.364 -4.392 -42.681 1.00 69.06 298 VAL A O 1
ATOM 2286 N N . VAL A 1 299 ? 15.979 -4.139 -40.539 1.00 66.69 299 VAL A N 1
ATOM 2287 C CA . VAL A 1 299 ? 16.916 -3.048 -40.834 1.00 66.69 299 VAL A CA 1
ATOM 2288 C C . VAL A 1 299 ? 18.070 -3.530 -41.716 1.00 66.69 299 VAL A C 1
ATOM 2290 O O . VAL A 1 299 ? 18.432 -2.835 -42.663 1.00 66.69 299 VAL A O 1
ATOM 2293 N N . ALA A 1 300 ? 18.610 -4.726 -41.470 1.00 68.56 300 ALA A N 1
ATOM 2294 C CA . ALA A 1 300 ? 19.645 -5.314 -42.318 1.00 68.56 300 ALA A CA 1
ATOM 2295 C C . ALA A 1 300 ? 19.163 -5.503 -43.767 1.00 68.56 300 ALA A C 1
ATOM 2297 O O . ALA A 1 300 ? 19.900 -5.184 -44.700 1.00 68.56 300 ALA A O 1
ATOM 2298 N N . ALA A 1 301 ? 17.918 -5.949 -43.966 1.00 73.75 301 ALA A N 1
ATOM 2299 C CA . ALA A 1 301 ? 17.319 -6.100 -45.290 1.00 73.75 301 ALA A CA 1
ATOM 2300 C C . ALA A 1 301 ? 17.158 -4.750 -46.011 1.00 73.75 301 ALA A C 1
ATOM 2302 O O . ALA A 1 301 ? 17.570 -4.617 -47.164 1.00 73.75 301 ALA A O 1
ATOM 2303 N N . PHE A 1 302 ? 16.632 -3.725 -45.330 1.00 72.81 302 PHE A N 1
ATOM 2304 C CA . PHE A 1 302 ? 16.536 -2.373 -45.895 1.00 72.81 302 PHE A CA 1
ATOM 2305 C C . PHE A 1 302 ? 17.908 -1.792 -46.243 1.00 72.81 302 PHE A C 1
ATOM 2307 O O . PHE A 1 302 ? 18.067 -1.170 -47.293 1.00 72.81 302 PHE A O 1
ATOM 2314 N N . TYR A 1 303 ? 18.908 -2.018 -45.392 1.00 70.69 303 TYR A N 1
ATOM 2315 C CA . TYR A 1 303 ? 20.270 -1.563 -45.646 1.00 70.69 303 TYR A CA 1
ATOM 2316 C C . TYR A 1 303 ? 20.890 -2.273 -46.857 1.00 70.69 303 TYR A C 1
ATOM 2318 O O . TYR A 1 303 ? 21.486 -1.617 -47.707 1.00 70.69 303 TYR A O 1
ATOM 2326 N N . ALA A 1 304 ? 20.710 -3.592 -46.984 1.00 75.81 304 ALA A N 1
ATOM 2327 C CA . ALA A 1 304 ? 21.189 -4.362 -48.132 1.00 75.81 304 ALA A CA 1
ATOM 2328 C C . ALA A 1 304 ? 20.554 -3.883 -49.450 1.00 75.81 304 ALA A C 1
ATOM 2330 O O . ALA A 1 304 ? 21.260 -3.690 -50.442 1.00 75.81 304 ALA A O 1
ATOM 2331 N N . LEU A 1 305 ? 19.245 -3.608 -49.442 1.00 79.69 305 LEU A N 1
ATOM 2332 C CA . LEU A 1 305 ? 18.537 -3.032 -50.588 1.00 79.69 305 LEU A CA 1
ATOM 2333 C C . LEU A 1 305 ? 19.093 -1.648 -50.952 1.00 79.69 305 LEU A C 1
ATOM 2335 O O . LEU A 1 305 ? 19.452 -1.415 -52.107 1.00 79.69 305 LEU A O 1
ATOM 2339 N N . ALA A 1 306 ? 19.246 -0.757 -49.969 1.00 74.25 306 ALA A N 1
ATOM 2340 C CA . ALA A 1 306 ? 19.791 0.583 -50.184 1.00 74.25 306 ALA A CA 1
ATOM 2341 C C . ALA A 1 306 ? 21.246 0.560 -50.688 1.00 74.25 306 ALA A C 1
ATOM 2343 O O . ALA A 1 306 ? 21.629 1.381 -51.523 1.00 74.25 306 ALA A O 1
ATOM 2344 N N . TRP A 1 307 ? 22.058 -0.385 -50.208 1.00 78.19 307 TRP A N 1
ATOM 2345 C CA . TRP A 1 307 ? 23.430 -0.572 -50.674 1.00 78.19 307 TRP A CA 1
ATOM 2346 C C . TRP A 1 307 ? 23.472 -1.050 -52.128 1.00 78.19 307 TRP A C 1
ATOM 2348 O O . TRP A 1 307 ? 24.205 -0.472 -52.931 1.00 78.19 307 TRP A O 1
ATOM 2358 N N . SER A 1 308 ? 22.656 -2.053 -52.478 1.00 79.31 308 SER A N 1
ATOM 2359 C CA . SER A 1 308 ? 22.596 -2.610 -53.839 1.00 79.31 308 SER A CA 1
ATOM 2360 C C . SER A 1 308 ? 22.189 -1.565 -54.884 1.00 79.31 308 SER A C 1
ATOM 2362 O O . SER A 1 308 ? 22.829 -1.445 -55.924 1.00 79.31 308 SER A O 1
ATOM 2364 N N . SER A 1 309 ? 21.216 -0.711 -54.550 1.00 78.88 309 SER A N 1
ATOM 2365 C CA . SER A 1 309 ? 20.788 0.400 -55.406 1.00 78.88 309 SER A CA 1
ATOM 2366 C C . SER A 1 309 ? 21.905 1.418 -55.667 1.00 78.88 309 SER A C 1
ATOM 2368 O O . SER A 1 309 ? 21.917 2.069 -56.709 1.00 78.88 309 SER A O 1
ATOM 2370 N N . ASN A 1 310 ? 22.853 1.572 -54.739 1.00 71.88 310 ASN A N 1
ATOM 2371 C CA . ASN A 1 310 ? 23.925 2.558 -54.849 1.00 71.88 310 ASN A CA 1
ATOM 2372 C C . ASN A 1 310 ? 25.190 2.015 -55.523 1.00 71.88 310 ASN A C 1
ATOM 2374 O O . ASN A 1 310 ? 25.992 2.805 -56.021 1.00 71.88 310 ASN A O 1
ATOM 2378 N N . SER A 1 311 ? 25.407 0.696 -55.525 1.00 73.06 311 SER A N 1
ATOM 2379 C CA . SER A 1 311 ? 26.547 0.098 -56.231 1.00 73.06 311 SER A CA 1
ATOM 2380 C C . SER A 1 311 ? 26.426 0.218 -57.748 1.00 73.06 311 SER A C 1
ATOM 2382 O O . SER A 1 311 ? 27.451 0.347 -58.417 1.00 73.06 311 SER A O 1
ATOM 2384 N N . ASP A 1 312 ? 25.204 0.256 -58.277 1.00 71.75 312 ASP A N 1
ATOM 2385 C CA . ASP A 1 312 ? 24.972 0.422 -59.714 1.00 71.75 312 ASP A CA 1
ATOM 2386 C C . ASP A 1 312 ? 25.285 1.850 -60.189 1.00 71.75 312 ASP A C 1
ATOM 2388 O O . ASP A 1 312 ? 25.831 2.034 -61.274 1.00 71.75 312 ASP A O 1
ATOM 2392 N N . ASN A 1 313 ? 25.096 2.856 -59.329 1.00 66.50 313 ASN A N 1
ATOM 2393 C CA . ASN A 1 313 ? 25.434 4.252 -59.634 1.00 66.50 313 ASN A CA 1
ATOM 2394 C C . ASN A 1 313 ? 26.942 4.563 -59.612 1.00 66.50 313 ASN A C 1
ATOM 2396 O O . ASN A 1 313 ? 27.330 5.653 -60.013 1.00 66.50 313 ASN A O 1
ATOM 2400 N N . ARG A 1 314 ? 27.807 3.653 -59.134 1.00 61.03 314 ARG A N 1
ATOM 2401 C CA . ARG A 1 314 ? 29.274 3.864 -59.119 1.00 61.03 314 ARG A CA 1
ATOM 2402 C C . ARG A 1 314 ? 29.999 3.297 -60.341 1.00 61.03 314 ARG A C 1
ATOM 2404 O O . ARG A 1 314 ? 31.220 3.400 -60.408 1.00 61.03 314 ARG A O 1
ATOM 2411 N N . LYS A 1 315 ? 29.281 2.644 -61.258 1.00 58.78 315 LYS A N 1
ATOM 2412 C CA . LYS A 1 315 ? 29.850 2.049 -62.481 1.00 58.78 315 LYS A CA 1
ATOM 2413 C C . LYS A 1 315 ? 29.633 2.904 -63.738 1.00 58.78 315 LYS A C 1
ATOM 2415 O O . LYS A 1 315 ? 29.981 2.451 -64.825 1.00 58.78 315 LYS A O 1
ATOM 2420 N N . LEU A 1 316 ? 29.075 4.104 -63.580 1.00 50.34 316 LEU A N 1
ATOM 2421 C CA . LEU A 1 316 ? 28.935 5.144 -64.603 1.00 50.34 316 LEU A CA 1
ATOM 2422 C C . LEU A 1 316 ? 29.894 6.291 -64.279 1.00 50.34 316 LEU A C 1
ATOM 2424 O O . LEU A 1 316 ? 30.463 6.847 -65.240 1.00 50.34 316 LEU A O 1
#

Sequence (316 aa):
MGPEDVAAAVTALLGTPVPEGSTGSVPWYLLALDERSKAVKQLAFAAQRVALADAYLFSLKMGTSEEHVVNDLAMSRSALNVGNLTGAYRLATNAMAQADLAMAKAKAAKLQKDRWRRTPLVALALAPLLATTLGVLAVLLNRYRPIRALRLFPPSALWLDSSPGRFAVALTGFGAAITAGLLATQSGSSVYWQPGGWPTTALERMLGVASWSLILSSLALGFYLFRERVEPGEFFRLGLLLSTWLIYLELVPVLLLYWRDGLRLTWYIPDAWVLWLWPTALTLLFALAAAAVVVPPVVAAFYALAWSSNSDNRKL